Protein AF-A0A0C4E253-F1 (afdb_monomer_lite)

Radius of gyration: 21.88 Å; chains: 1; bounding box: 70×45×50 Å

Organism: Magnaporthiopsis poae (strain ATCC 64411 / 73-15) (NCBI:txid644358)

Structure (mmCIF, N/CA/C/O backbone):
data_AF-A0A0C4E253-F1
#
_entry.id   AF-A0A0C4E253-F1
#
loop_
_atom_site.group_PDB
_atom_site.id
_atom_site.type_symbol
_atom_site.label_atom_id
_atom_site.label_alt_id
_atom_site.label_comp_id
_atom_site.label_asym_id
_atom_site.label_entity_id
_atom_site.label_seq_id
_atom_site.pdbx_PDB_ins_code
_atom_site.Cartn_x
_atom_site.Cartn_y
_atom_site.Cartn_z
_atom_site.occupancy
_atom_site.B_iso_or_equiv
_atom_site.auth_seq_id
_atom_site.auth_comp_id
_atom_site.auth_asym_id
_atom_site.auth_atom_id
_atom_site.pdbx_PDB_model_num
ATOM 1 N N . MET A 1 1 ? 22.786 -18.407 8.469 1.00 58.94 1 MET A N 1
ATOM 2 C CA . MET A 1 1 ? 22.218 -18.190 7.122 1.00 58.94 1 MET A CA 1
ATOM 3 C C . MET A 1 1 ? 20.776 -17.744 7.321 1.00 58.94 1 MET A C 1
ATOM 5 O O . MET A 1 1 ? 20.096 -18.379 8.113 1.00 58.94 1 MET A O 1
ATOM 9 N N . VAL A 1 2 ? 20.357 -16.611 6.749 1.00 79.31 2 VAL A N 1
ATOM 10 C CA . VAL A 1 2 ? 18.996 -16.075 6.953 1.00 79.31 2 VAL A CA 1
ATOM 11 C C . VAL A 1 2 ? 18.029 -16.844 6.058 1.00 79.31 2 VAL A C 1
ATOM 13 O O . VAL A 1 2 ? 18.341 -17.077 4.890 1.00 79.31 2 VAL A O 1
ATOM 16 N N . ASN A 1 3 ? 16.877 -17.236 6.595 1.00 84.88 3 ASN A N 1
ATOM 17 C CA . ASN A 1 3 ? 15.820 -17.888 5.828 1.00 84.88 3 ASN A CA 1
ATOM 18 C C . ASN A 1 3 ? 14.740 -16.880 5.422 1.00 84.88 3 ASN A C 1
ATOM 20 O O . ASN A 1 3 ? 14.580 -15.836 6.052 1.00 84.88 3 ASN A O 1
ATOM 24 N N . LEU A 1 4 ? 13.994 -17.199 4.367 1.00 84.44 4 LEU A N 1
ATOM 25 C CA . LEU A 1 4 ? 12.819 -16.450 3.958 1.00 84.44 4 LEU A CA 1
ATOM 26 C C . LEU A 1 4 ? 11.745 -16.560 5.040 1.00 84.44 4 LEU A C 1
ATOM 28 O O . LEU A 1 4 ? 11.376 -17.655 5.472 1.00 84.44 4 LEU A O 1
ATOM 32 N N . THR A 1 5 ? 11.207 -15.410 5.416 1.00 86.81 5 THR A N 1
ATOM 33 C CA . THR A 1 5 ? 9.998 -15.300 6.225 1.00 86.81 5 THR A CA 1
ATOM 34 C C . THR A 1 5 ? 8.898 -14.770 5.327 1.00 86.81 5 THR A C 1
ATOM 36 O O . THR A 1 5 ? 9.089 -13.762 4.645 1.00 86.81 5 THR A O 1
ATOM 39 N N . ILE A 1 6 ? 7.754 -15.448 5.309 1.00 87.56 6 ILE A N 1
ATOM 40 C CA . ILE A 1 6 ? 6.610 -15.062 4.484 1.00 87.56 6 ILE A CA 1
ATOM 41 C C . ILE A 1 6 ? 5.466 -14.670 5.409 1.00 87.56 6 ILE A C 1
ATOM 43 O O . ILE A 1 6 ? 5.180 -15.367 6.380 1.00 87.56 6 ILE A O 1
ATOM 47 N N . ARG A 1 7 ? 4.819 -13.548 5.103 1.00 90.31 7 ARG A N 1
ATOM 48 C CA . ARG A 1 7 ? 3.655 -13.038 5.827 1.00 90.31 7 ARG A CA 1
ATOM 49 C C . ARG A 1 7 ? 2.432 -13.127 4.925 1.00 90.31 7 ARG A C 1
ATOM 51 O O . ARG A 1 7 ? 2.455 -12.571 3.829 1.00 90.31 7 ARG A O 1
ATOM 58 N N . ASN A 1 8 ? 1.388 -13.820 5.368 1.00 91.38 8 ASN A N 1
ATOM 59 C CA . ASN A 1 8 ? 0.103 -13.831 4.676 1.00 91.38 8 ASN A CA 1
ATOM 60 C C . ASN A 1 8 ? -0.807 -12.761 5.285 1.00 91.38 8 ASN A C 1
ATOM 62 O O . ASN A 1 8 ? -1.269 -12.914 6.408 1.00 91.38 8 ASN A O 1
ATOM 66 N N . LEU A 1 9 ? -1.062 -11.686 4.539 1.00 91.62 9 LEU A N 1
ATOM 67 C CA . LEU A 1 9 ? -1.905 -10.565 4.972 1.00 91.62 9 LEU A CA 1
ATOM 68 C C . LEU A 1 9 ? -3.380 -10.743 4.566 1.00 91.62 9 LEU A C 1
ATOM 70 O O . LEU A 1 9 ? -4.175 -9.819 4.718 1.00 91.62 9 LEU A O 1
ATOM 74 N N . THR A 1 10 ? -3.747 -11.892 4.002 1.00 90.06 10 THR A N 1
ATOM 75 C CA . THR A 1 10 ? -5.060 -12.115 3.386 1.00 90.06 10 THR A CA 1
ATOM 76 C C . THR A 1 10 ? -5.922 -13.055 4.225 1.00 90.06 10 THR A C 1
ATOM 78 O O . THR A 1 10 ? -5.418 -13.780 5.081 1.00 90.06 10 THR A O 1
ATOM 81 N N . THR A 1 11 ? -7.234 -13.050 3.974 1.00 90.50 11 THR A N 1
ATOM 82 C CA . THR A 1 11 ? -8.197 -13.982 4.592 1.00 90.50 11 THR A CA 1
ATOM 83 C C . THR A 1 11 ? -8.147 -15.379 3.983 1.00 90.50 11 THR A C 1
ATOM 85 O O . THR A 1 11 ? -8.752 -16.302 4.528 1.00 90.50 11 THR A O 1
ATOM 88 N N . THR A 1 12 ? -7.454 -15.550 2.857 1.00 90.06 12 THR A N 1
ATOM 89 C CA . THR A 1 12 ? -7.328 -16.832 2.172 1.00 90.06 12 THR A CA 1
ATOM 90 C C . THR A 1 12 ? -5.972 -17.463 2.494 1.00 90.06 12 THR A C 1
ATOM 92 O O . THR A 1 12 ? -4.963 -16.766 2.625 1.00 90.06 12 THR A O 1
ATOM 95 N N . PRO A 1 13 ? -5.899 -18.791 2.675 1.00 90.12 13 PRO A N 1
ATOM 96 C CA . PRO A 1 13 ? -4.612 -19.461 2.766 1.00 90.12 13 PRO A CA 1
ATOM 97 C C . PRO A 1 13 ? -3.808 -19.245 1.480 1.00 90.12 13 PRO A C 1
ATOM 99 O O . PRO A 1 13 ? -4.333 -19.404 0.376 1.00 90.12 13 PRO A O 1
ATOM 102 N N . LEU A 1 14 ? -2.526 -18.922 1.625 1.00 87.88 14 LEU A N 1
ATOM 103 C CA . LEU A 1 14 ? -1.586 -18.883 0.512 1.00 87.88 14 LEU A CA 1
ATOM 104 C C . LEU A 1 14 ? -0.774 -20.172 0.473 1.00 87.88 14 LEU A C 1
ATOM 106 O O . LEU A 1 14 ? -0.501 -20.811 1.489 1.00 87.88 14 LEU A O 1
ATOM 110 N N . GLU A 1 15 ? -0.340 -20.531 -0.725 1.00 86.12 15 GLU A N 1
ATOM 111 C CA . GLU A 1 15 ? 0.487 -21.706 -0.944 1.00 86.12 15 GLU A CA 1
ATOM 112 C C . GLU A 1 15 ? 1.701 -21.293 -1.748 1.00 86.12 15 GLU A C 1
ATOM 114 O O . GLU A 1 15 ? 1.593 -20.969 -2.935 1.00 86.12 15 GLU A O 1
ATOM 119 N N . LEU A 1 16 ? 2.863 -21.312 -1.105 1.00 85.19 16 LEU A N 1
ATOM 120 C CA . LEU A 1 16 ? 4.107 -21.298 -1.852 1.00 85.19 16 LEU A CA 1
ATOM 121 C C . LEU A 1 16 ? 4.222 -22.645 -2.567 1.00 85.19 16 LEU A C 1
ATOM 123 O O . LEU A 1 16 ? 4.109 -23.680 -1.910 1.00 85.19 16 LEU A O 1
ATOM 127 N N . ARG A 1 17 ? 4.409 -22.612 -3.892 1.00 82.69 17 ARG A N 1
ATOM 128 C CA . ARG A 1 17 ? 4.478 -23.804 -4.757 1.00 82.69 17 ARG A CA 1
ATOM 129 C C . ARG A 1 17 ? 5.853 -24.032 -5.374 1.00 82.69 17 ARG A C 1
ATOM 131 O O . ARG A 1 17 ? 6.227 -25.167 -5.670 1.00 82.69 17 ARG A O 1
ATOM 138 N N . ARG A 1 18 ? 6.589 -22.955 -5.641 1.00 80.25 18 ARG A N 1
ATOM 139 C CA . ARG A 1 18 ? 7.842 -23.020 -6.397 1.00 80.25 18 ARG A CA 1
ATOM 140 C C . ARG A 1 18 ? 8.722 -21.826 -6.090 1.00 80.25 18 ARG A C 1
ATOM 142 O O . ARG A 1 18 ? 8.217 -20.713 -5.924 1.00 80.25 18 ARG A O 1
ATOM 149 N N . ILE A 1 19 ? 10.029 -22.058 -6.082 1.00 78.81 19 ILE A N 1
ATOM 150 C CA . ILE A 1 19 ? 11.031 -20.999 -6.091 1.00 78.81 19 ILE A CA 1
ATOM 151 C C . ILE A 1 19 ? 12.013 -21.267 -7.224 1.00 78.81 19 ILE A C 1
ATOM 153 O O . ILE A 1 19 ? 12.536 -22.366 -7.379 1.00 78.81 19 ILE A O 1
ATOM 157 N N . GLU A 1 20 ? 12.249 -20.242 -8.028 1.00 75.25 20 GLU A N 1
ATOM 158 C CA . GLU A 1 20 ? 13.304 -20.236 -9.037 1.00 75.25 20 GLU A CA 1
ATOM 159 C C . GLU A 1 20 ? 14.425 -19.321 -8.555 1.00 75.25 20 GLU A C 1
ATOM 161 O O . GLU A 1 20 ? 14.155 -18.239 -8.025 1.00 75.25 20 GLU A O 1
ATOM 166 N N . ARG A 1 21 ? 15.677 -19.739 -8.739 1.00 74.62 21 ARG A N 1
ATOM 167 C CA . ARG A 1 21 ? 16.850 -18.935 -8.400 1.00 74.62 21 ARG A CA 1
ATOM 168 C C . ARG A 1 21 ? 17.689 -18.689 -9.634 1.00 74.62 21 ARG A C 1
ATOM 170 O O . ARG A 1 21 ? 17.917 -19.577 -10.451 1.00 74.62 21 ARG A O 1
ATOM 177 N N . PHE A 1 22 ? 18.177 -17.465 -9.723 1.00 71.06 22 PHE A N 1
ATOM 178 C CA . PHE A 1 22 ? 18.958 -16.980 -10.842 1.00 71.06 22 PHE A CA 1
ATOM 179 C C . PHE A 1 22 ? 20.238 -16.378 -10.284 1.00 71.06 22 PHE A C 1
ATOM 181 O O . PHE A 1 22 ? 20.180 -15.460 -9.467 1.00 71.06 22 PHE A O 1
ATOM 188 N N . ARG A 1 23 ? 21.391 -16.893 -10.712 1.00 65.81 23 ARG A N 1
ATOM 189 C CA . ARG A 1 23 ? 22.705 -16.337 -10.378 1.00 65.81 23 ARG A CA 1
ATOM 190 C C . ARG A 1 23 ? 23.333 -15.741 -11.633 1.00 65.81 23 ARG A C 1
ATOM 192 O O . ARG A 1 23 ? 23.249 -16.333 -12.707 1.00 65.81 23 ARG A O 1
ATOM 199 N N . GLY A 1 24 ? 23.956 -14.575 -11.491 1.00 54.34 24 GLY A N 1
ATOM 200 C CA . GLY A 1 24 ? 24.800 -14.005 -12.541 1.00 54.34 24 GLY A CA 1
ATOM 201 C C . GLY A 1 24 ? 26.264 -14.377 -12.320 1.00 54.34 24 GLY A C 1
ATOM 202 O O . GLY A 1 24 ? 26.783 -14.152 -11.228 1.00 54.34 24 GLY A O 1
ATOM 203 N N . GLU A 1 25 ? 26.942 -14.910 -13.339 1.00 41.69 25 GLU A N 1
ATOM 204 C CA . GLU A 1 25 ? 28.403 -15.067 -13.318 1.00 41.69 25 GLU A CA 1
ATOM 205 C C . GLU A 1 25 ? 29.107 -13.847 -13.942 1.00 41.69 25 GLU A C 1
ATOM 207 O O . GLU A 1 25 ? 28.671 -13.350 -14.988 1.00 41.69 25 GLU A O 1
ATOM 212 N N . PRO A 1 26 ? 30.201 -13.344 -13.338 1.00 42.34 26 PRO A N 1
ATOM 213 C CA . PRO A 1 26 ? 31.035 -12.325 -13.964 1.00 42.34 26 PRO A CA 1
ATOM 214 C C . PRO A 1 26 ? 31.832 -12.926 -15.135 1.00 42.34 26 PRO A C 1
ATOM 216 O O . PRO A 1 26 ? 32.539 -13.915 -14.968 1.00 42.34 26 PRO A O 1
ATOM 219 N N . VAL A 1 27 ? 31.756 -12.312 -16.320 1.00 38.56 27 VAL A N 1
ATOM 220 C CA . VAL A 1 27 ? 32.541 -12.736 -17.496 1.00 38.56 27 VAL A CA 1
ATOM 221 C C . VAL A 1 27 ? 33.984 -12.213 -17.373 1.00 38.56 27 VAL A C 1
ATOM 223 O O . VAL A 1 27 ? 34.159 -11.010 -17.155 1.00 38.56 27 VAL A O 1
ATOM 226 N N . PRO A 1 28 ? 35.028 -13.051 -17.525 1.00 33.16 28 PRO A N 1
ATOM 227 C CA . PRO A 1 28 ? 36.415 -12.589 -17.551 1.00 33.16 28 PRO A CA 1
ATOM 228 C C . PRO A 1 28 ? 36.717 -11.834 -18.856 1.00 33.16 28 PRO A C 1
ATOM 230 O O . PRO A 1 28 ? 36.614 -12.408 -19.937 1.00 33.16 28 PRO A O 1
ATOM 233 N N . GLY A 1 29 ? 37.106 -10.558 -18.768 1.00 34.62 29 GLY A N 1
ATOM 234 C CA . GLY A 1 29 ? 37.522 -9.768 -19.934 1.00 34.62 29 GLY A CA 1
ATOM 235 C C . GLY A 1 29 ? 37.616 -8.265 -19.659 1.00 34.62 29 GLY A C 1
ATOM 236 O O . GLY A 1 29 ? 36.599 -7.605 -19.488 1.00 34.62 29 GLY A O 1
ATOM 237 N N . GLU A 1 30 ? 38.857 -7.773 -19.628 1.00 29.80 30 GLU A N 1
ATOM 238 C CA . GLU A 1 30 ? 39.343 -6.383 -19.541 1.00 29.80 30 GLU A CA 1
ATOM 239 C C . GLU A 1 30 ? 38.898 -5.487 -18.366 1.00 29.80 30 GLU A C 1
ATOM 241 O O . GLU A 1 30 ? 37.814 -4.909 -18.322 1.00 29.80 30 GLU A O 1
ATOM 246 N N . GLY A 1 31 ? 39.859 -5.250 -17.461 1.00 33.06 31 GLY A N 1
ATOM 247 C CA . GLY A 1 31 ? 39.897 -4.057 -16.611 1.00 33.06 31 GLY A CA 1
ATOM 248 C C . GLY A 1 31 ? 39.042 -4.119 -15.350 1.00 33.06 31 GLY A C 1
ATOM 249 O O . GLY A 1 31 ? 38.235 -3.228 -15.095 1.00 33.06 31 GLY A O 1
ATOM 250 N N . ILE A 1 32 ? 39.238 -5.148 -14.524 1.00 33.16 32 ILE A N 1
ATOM 251 C CA . ILE A 1 32 ? 38.567 -5.281 -13.227 1.00 33.16 32 ILE A CA 1
ATOM 252 C C . ILE A 1 32 ? 39.087 -4.198 -12.265 1.00 33.16 32 ILE A C 1
ATOM 254 O O . ILE A 1 32 ? 40.146 -4.342 -11.655 1.00 33.16 32 ILE A O 1
ATOM 258 N N . LYS A 1 33 ? 38.312 -3.129 -12.061 1.00 28.31 33 LYS A N 1
ATOM 259 C CA . LYS A 1 33 ? 38.317 -2.390 -10.790 1.00 28.31 33 LYS A CA 1
ATOM 260 C C . LYS A 1 33 ? 36.999 -2.685 -10.074 1.00 28.31 33 LYS A C 1
ATOM 262 O O . LYS A 1 33 ? 35.930 -2.487 -10.639 1.00 28.31 33 LYS A O 1
ATOM 267 N N . LYS A 1 34 ? 37.132 -3.239 -8.861 1.00 28.50 34 LYS A N 1
ATOM 268 C CA . LYS A 1 34 ? 36.092 -3.743 -7.943 1.00 28.50 34 LYS A CA 1
ATOM 269 C C . LYS A 1 34 ? 34.723 -3.065 -8.116 1.00 28.50 34 LYS A C 1
ATOM 271 O O . LYS A 1 34 ? 34.590 -1.869 -7.877 1.00 28.50 34 LYS A O 1
ATOM 276 N N . VAL A 1 35 ? 33.709 -3.858 -8.466 1.00 31.55 35 VAL A N 1
ATOM 277 C CA . VAL A 1 35 ? 32.299 -3.448 -8.537 1.00 31.55 35 VAL A CA 1
ATOM 278 C C . VAL A 1 35 ? 31.597 -3.919 -7.260 1.00 31.55 35 VAL A C 1
ATOM 280 O O . VAL A 1 35 ? 31.565 -5.113 -6.984 1.00 31.55 35 VAL A O 1
ATOM 283 N N . ILE A 1 36 ? 31.068 -2.973 -6.479 1.00 29.70 36 ILE A N 1
ATOM 284 C CA . ILE A 1 36 ? 30.202 -3.203 -5.313 1.00 29.70 36 ILE A CA 1
ATOM 285 C C . ILE A 1 36 ? 28.763 -2.974 -5.790 1.00 29.70 36 ILE A C 1
ATOM 287 O O . ILE A 1 36 ? 28.427 -1.866 -6.202 1.00 29.70 36 ILE A O 1
ATOM 291 N N . THR A 1 37 ? 27.947 -4.026 -5.788 1.00 32.78 37 THR A N 1
ATOM 292 C CA . THR A 1 37 ? 26.555 -4.052 -6.262 1.00 32.78 37 THR A CA 1
ATOM 293 C C . THR A 1 37 ? 25.574 -3.628 -5.163 1.00 32.78 37 THR A C 1
ATOM 295 O O . THR A 1 37 ? 25.598 -4.151 -4.051 1.00 32.78 37 THR A O 1
ATOM 298 N N . SER A 1 38 ? 24.704 -2.661 -5.472 1.00 31.20 38 SER A N 1
ATOM 299 C CA . SER A 1 38 ? 23.611 -2.185 -4.608 1.00 31.20 38 SER A CA 1
ATOM 300 C C . SER A 1 38 ? 22.514 -3.233 -4.433 1.00 31.20 38 SER A C 1
ATOM 302 O O . SER A 1 38 ? 22.173 -3.967 -5.352 1.00 31.20 38 SER A O 1
ATOM 304 N N . ARG A 1 39 ? 21.955 -3.283 -3.225 1.00 29.92 39 ARG A N 1
ATOM 305 C CA . ARG A 1 39 ? 20.964 -4.256 -2.760 1.00 29.92 39 ARG A CA 1
ATOM 306 C C . ARG A 1 39 ? 19.602 -4.050 -3.434 1.00 29.92 39 ARG A C 1
ATOM 308 O O . ARG A 1 39 ? 19.016 -2.981 -3.301 1.00 29.92 39 ARG A O 1
ATOM 315 N N . ILE A 1 40 ? 19.060 -5.098 -4.054 1.00 31.70 40 ILE A N 1
ATOM 316 C CA . ILE A 1 40 ? 17.612 -5.276 -4.235 1.00 31.70 40 ILE A CA 1
ATOM 317 C C . ILE A 1 40 ? 17.254 -6.599 -3.556 1.00 31.70 40 ILE A C 1
ATOM 319 O O . ILE A 1 40 ? 17.459 -7.669 -4.120 1.00 31.70 40 ILE A O 1
ATOM 323 N N . THR A 1 41 ? 16.737 -6.524 -2.332 1.00 24.75 41 THR A N 1
ATOM 324 C CA . THR A 1 41 ? 16.109 -7.648 -1.625 1.00 24.75 41 THR A CA 1
ATOM 325 C C . THR A 1 41 ? 14.866 -7.135 -0.897 1.00 24.75 41 THR A C 1
ATOM 327 O O . THR A 1 41 ? 14.985 -6.303 -0.008 1.00 24.75 41 THR A O 1
ATOM 330 N N . SER A 1 42 ? 13.700 -7.607 -1.346 1.00 23.98 42 SER A N 1
ATOM 331 C CA . SER A 1 42 ? 12.383 -7.725 -0.685 1.00 23.98 42 SER A CA 1
ATOM 332 C C . SER A 1 42 ? 12.092 -7.006 0.659 1.00 23.98 42 SER A C 1
ATOM 334 O O . SER A 1 42 ? 12.716 -7.321 1.666 1.00 23.98 42 SER A O 1
ATOM 336 N N . ILE A 1 43 ? 10.973 -6.252 0.655 1.00 28.03 43 ILE A N 1
ATOM 337 C CA . ILE A 1 43 ? 10.090 -5.778 1.757 1.00 28.03 43 ILE A CA 1
ATOM 338 C C . ILE A 1 43 ? 10.641 -4.647 2.664 1.00 28.03 43 ILE A C 1
ATOM 340 O O . ILE A 1 43 ? 11.731 -4.723 3.214 1.00 28.03 43 ILE A O 1
ATOM 344 N N . PHE A 1 44 ? 9.833 -3.583 2.783 1.00 28.11 44 PHE A N 1
ATOM 345 C CA . PHE A 1 44 ? 10.093 -2.263 3.373 1.00 28.11 44 PHE A CA 1
ATOM 346 C C . PHE A 1 44 ? 10.398 -2.255 4.887 1.00 28.11 44 PHE A C 1
ATOM 348 O O . PHE A 1 44 ? 9.641 -2.812 5.676 1.00 28.11 44 PHE A O 1
ATOM 355 N N . ASN A 1 45 ? 11.455 -1.531 5.275 1.00 23.69 45 ASN A N 1
ATOM 356 C CA . ASN A 1 45 ? 11.529 -0.677 6.470 1.00 23.69 45 ASN A CA 1
ATOM 357 C C . ASN A 1 45 ? 12.610 0.389 6.192 1.00 23.69 45 ASN A C 1
ATOM 359 O O . ASN A 1 45 ? 13.746 0.039 5.857 1.00 23.69 45 ASN A O 1
ATOM 363 N N . SER A 1 46 ? 12.261 1.676 6.224 1.00 24.59 46 SER A N 1
ATOM 364 C CA . SER A 1 46 ? 13.214 2.771 6.016 1.00 24.59 46 SER A CA 1
ATOM 365 C C . SER A 1 46 ? 14.103 2.924 7.248 1.00 24.59 46 SER A C 1
ATOM 367 O O . SER A 1 46 ? 13.579 2.963 8.355 1.00 24.59 46 SER A O 1
ATOM 369 N N . ASN A 1 47 ? 15.428 2.991 7.052 1.00 24.11 47 ASN A N 1
ATOM 370 C CA . ASN A 1 47 ? 16.360 3.941 7.681 1.00 24.11 47 ASN A CA 1
ATOM 371 C C . ASN A 1 47 ? 17.809 3.675 7.203 1.00 24.11 47 ASN A C 1
ATOM 373 O O . ASN A 1 47 ? 18.295 2.548 7.243 1.00 24.11 47 ASN A O 1
ATOM 377 N N . ASN A 1 48 ? 18.488 4.759 6.806 1.00 26.50 48 ASN A N 1
ATOM 378 C CA . ASN A 1 48 ? 19.909 4.922 6.443 1.00 26.50 48 ASN A CA 1
ATOM 379 C C . ASN A 1 48 ? 20.425 4.469 5.055 1.00 26.50 48 ASN A C 1
ATOM 381 O O . ASN A 1 48 ? 20.817 3.332 4.823 1.00 26.50 48 ASN A O 1
ATOM 385 N N . ALA A 1 49 ? 20.498 5.480 4.177 1.00 27.72 49 ALA A N 1
ATOM 386 C CA . ALA A 1 49 ? 21.681 6.043 3.505 1.00 27.72 49 ALA A CA 1
ATOM 387 C C . ALA A 1 49 ? 22.720 5.145 2.788 1.00 27.72 49 ALA A C 1
ATOM 389 O O . ALA A 1 49 ? 23.323 4.233 3.345 1.00 27.72 49 ALA A O 1
ATOM 390 N N . SER A 1 50 ? 23.060 5.629 1.582 1.00 27.25 50 SER A N 1
ATOM 391 C CA . SER A 1 50 ? 24.136 5.269 0.638 1.00 27.25 50 SER A CA 1
ATOM 392 C C . SER A 1 50 ? 23.876 4.087 -0.317 1.00 27.25 50 SER A C 1
ATOM 394 O O . SER A 1 50 ? 23.944 2.913 0.036 1.00 27.25 50 SER A O 1
ATOM 396 N N . SER A 1 51 ? 23.626 4.418 -1.591 1.00 31.11 51 SER A N 1
ATOM 397 C CA . SER A 1 51 ? 23.566 3.466 -2.715 1.00 31.11 51 SER A CA 1
ATOM 398 C C . SER A 1 51 ? 24.805 3.604 -3.599 1.00 31.11 51 SER A C 1
ATOM 400 O O . SER A 1 51 ? 25.274 4.726 -3.809 1.00 31.11 51 SER A O 1
ATOM 402 N N . PRO A 1 52 ? 25.260 2.513 -4.245 1.00 26.95 52 PRO A N 1
ATOM 403 C CA . PRO A 1 52 ? 25.515 2.650 -5.682 1.00 26.95 52 PRO A CA 1
ATOM 404 C C . PRO A 1 52 ? 25.174 1.426 -6.558 1.00 26.95 52 PRO A C 1
ATOM 406 O O . PRO A 1 52 ? 25.515 0.287 -6.268 1.00 26.95 52 PRO A O 1
ATOM 409 N N . ALA A 1 53 ? 24.494 1.738 -7.666 1.00 25.06 53 ALA A N 1
ATOM 410 C CA . ALA A 1 53 ? 24.438 1.146 -9.012 1.00 25.06 53 ALA A CA 1
ATOM 411 C C . ALA A 1 53 ? 24.694 -0.367 -9.268 1.00 25.06 53 ALA A C 1
ATOM 413 O O . ALA A 1 53 ? 25.784 -0.883 -9.042 1.00 25.06 53 ALA A O 1
ATOM 414 N N . ASN A 1 54 ? 23.725 -0.969 -9.980 1.00 26.09 54 ASN A N 1
ATOM 415 C CA . ASN A 1 54 ? 23.850 -2.064 -10.960 1.00 26.09 54 ASN A CA 1
ATOM 416 C C . ASN A 1 54 ? 23.735 -3.530 -10.482 1.00 26.09 54 ASN A C 1
ATOM 418 O O . ASN A 1 54 ? 24.606 -4.345 -10.786 1.00 26.09 54 ASN A O 1
ATOM 422 N N . VAL A 1 55 ? 22.585 -3.907 -9.899 1.00 28.73 55 VAL A N 1
ATOM 423 C CA . VAL A 1 55 ? 21.978 -5.231 -10.175 1.00 28.73 55 VAL A CA 1
ATOM 424 C C . VAL A 1 55 ? 21.579 -5.228 -11.638 1.00 28.73 55 VAL A C 1
ATOM 426 O O . VAL A 1 55 ? 20.922 -4.311 -12.127 1.00 28.73 55 VAL A O 1
ATOM 429 N N . ARG A 1 56 ? 22.058 -6.207 -12.375 1.00 33.25 56 ARG A N 1
ATOM 430 C CA . ARG A 1 56 ? 22.182 -6.090 -13.811 1.00 33.25 56 ARG A CA 1
ATOM 431 C C . ARG A 1 56 ? 21.364 -7.230 -14.433 1.00 33.25 56 ARG A C 1
ATOM 433 O O . ARG A 1 56 ? 21.683 -8.395 -14.238 1.00 33.25 56 ARG A O 1
ATOM 440 N N . GLY A 1 57 ? 20.450 -6.900 -15.346 1.00 32.38 57 GLY A N 1
ATOM 441 C CA . GLY A 1 57 ? 20.726 -7.419 -16.683 1.00 32.38 57 GLY A CA 1
ATOM 442 C C . GLY A 1 57 ? 22.111 -6.877 -17.032 1.00 32.38 57 GLY A C 1
ATOM 443 O O . GLY A 1 57 ? 22.274 -5.660 -17.111 1.00 32.38 57 GLY A O 1
ATOM 444 N N . VAL A 1 58 ? 23.134 -7.734 -17.050 1.00 32.97 58 VAL A N 1
ATOM 445 C CA . VAL A 1 58 ? 24.541 -7.302 -17.084 1.00 32.97 58 VAL A CA 1
ATOM 446 C C . VAL A 1 58 ? 24.885 -6.717 -18.439 1.00 32.97 58 VAL A C 1
ATOM 448 O O . VAL A 1 58 ? 25.356 -7.435 -19.302 1.00 32.97 58 VAL A O 1
ATOM 451 N N . ASN A 1 59 ? 24.682 -5.406 -18.622 1.00 31.16 59 ASN A N 1
ATOM 452 C CA . ASN A 1 59 ? 25.143 -4.703 -19.817 1.00 31.16 59 ASN A CA 1
ATOM 453 C C . ASN A 1 59 ? 26.501 -4.038 -19.594 1.00 31.16 59 ASN A C 1
ATOM 455 O O . ASN A 1 59 ? 26.662 -3.132 -18.774 1.00 31.16 59 ASN A O 1
ATOM 459 N N . LEU A 1 60 ? 27.469 -4.546 -20.353 1.00 33.66 60 LEU A N 1
ATOM 460 C CA . LEU A 1 60 ? 28.782 -3.980 -20.647 1.00 33.66 60 LEU A CA 1
ATOM 461 C C . LEU A 1 60 ? 28.651 -2.613 -21.365 1.00 33.66 60 LEU A C 1
ATOM 463 O O . LEU A 1 60 ? 27.544 -2.148 -21.631 1.00 33.66 60 LEU A O 1
ATOM 467 N N . LYS A 1 61 ? 29.785 -1.950 -21.639 1.00 29.58 61 LYS A N 1
ATOM 468 C CA . LYS A 1 61 ? 29.865 -0.633 -22.308 1.00 29.58 61 LYS A CA 1
ATOM 469 C C . LYS A 1 61 ? 28.987 -0.554 -23.578 1.00 29.58 61 LYS A C 1
ATOM 471 O O . LYS A 1 61 ? 28.787 -1.584 -24.234 1.00 29.58 61 LYS A O 1
ATOM 476 N N . PRO A 1 62 ? 28.553 0.656 -23.992 1.00 32.47 62 PRO A N 1
ATOM 477 C CA . PRO A 1 62 ? 28.013 0.873 -25.335 1.00 32.47 62 PRO A CA 1
ATOM 478 C C . PRO A 1 62 ? 28.999 0.311 -26.372 1.00 32.47 62 PRO A C 1
ATOM 480 O O . PRO A 1 62 ? 30.155 0.727 -26.397 1.00 32.47 62 PRO A O 1
ATOM 483 N N . GLY A 1 63 ? 28.570 -0.686 -27.154 1.00 34.06 63 GLY A N 1
ATOM 484 C CA . GLY A 1 63 ? 29.408 -1.377 -28.147 1.00 34.06 63 GLY A CA 1
ATOM 485 C C . GLY A 1 63 ? 29.925 -2.773 -27.764 1.00 34.06 63 GLY A C 1
ATOM 486 O O . GLY A 1 63 ? 30.584 -3.401 -28.584 1.00 34.06 63 GLY A O 1
ATOM 487 N N . THR A 1 64 ? 29.621 -3.300 -26.572 1.00 33.75 64 THR A N 1
ATOM 488 C CA . THR A 1 64 ? 30.034 -4.666 -26.175 1.00 33.75 64 THR A CA 1
ATOM 489 C C . THR A 1 64 ? 28.864 -5.652 -26.236 1.00 33.75 64 THR A C 1
ATOM 491 O O . THR A 1 64 ? 27.956 -5.600 -25.408 1.00 33.75 64 THR A O 1
ATOM 494 N N . THR A 1 65 ? 28.898 -6.582 -27.191 1.00 32.47 65 THR A N 1
ATOM 495 C CA . THR A 1 65 ? 28.008 -7.753 -27.269 1.00 32.47 65 THR A CA 1
ATOM 496 C C . THR A 1 65 ? 28.605 -8.912 -26.467 1.00 32.47 65 THR A C 1
ATOM 498 O O . THR A 1 65 ? 29.537 -9.565 -26.930 1.00 32.47 65 THR A O 1
ATOM 501 N N . GLY A 1 66 ? 28.091 -9.180 -25.265 1.00 30.69 66 GLY A N 1
ATOM 502 C CA . GLY A 1 66 ? 28.517 -10.318 -24.442 1.00 30.69 66 GLY A CA 1
ATOM 503 C C . GLY A 1 66 ? 27.463 -10.694 -23.401 1.00 30.69 66 GLY A C 1
ATOM 504 O O . GLY A 1 66 ? 26.910 -9.820 -22.739 1.00 30.69 66 GLY A O 1
ATOM 505 N N . TRP A 1 67 ? 27.159 -11.990 -23.290 1.00 32.66 67 TRP A N 1
ATOM 506 C CA . TRP A 1 67 ? 26.051 -12.542 -22.501 1.00 32.66 67 TRP A CA 1
ATOM 507 C C . TRP A 1 67 ? 26.491 -12.988 -21.101 1.00 32.66 67 TRP A C 1
ATOM 509 O O . TRP A 1 67 ? 27.585 -13.520 -20.935 1.00 32.66 67 TRP A O 1
ATOM 519 N N . VAL A 1 68 ? 25.597 -12.876 -20.113 1.00 38.00 68 VAL A N 1
ATOM 520 C CA . VAL A 1 68 ? 25.678 -13.651 -18.864 1.00 38.00 68 VAL A CA 1
ATOM 521 C C . VAL A 1 68 ? 24.854 -14.914 -19.048 1.00 38.00 68 VAL A C 1
ATOM 523 O O . VAL A 1 68 ? 23.663 -14.831 -19.351 1.00 38.00 68 VAL A O 1
ATOM 526 N N . ARG A 1 69 ? 25.467 -16.086 -18.856 1.00 35.59 69 ARG A N 1
ATOM 527 C CA . ARG A 1 69 ? 24.704 -17.324 -18.669 1.00 35.59 69 ARG A CA 1
ATOM 528 C C . ARG A 1 69 ? 23.976 -17.213 -17.334 1.00 35.59 69 ARG A C 1
ATOM 530 O O . ARG A 1 69 ? 24.602 -17.302 -16.285 1.00 35.59 69 ARG A O 1
ATOM 537 N N . ALA A 1 70 ? 22.660 -17.027 -17.373 1.00 43.28 70 ALA A N 1
ATOM 538 C CA . ALA A 1 70 ? 21.824 -17.449 -16.264 1.00 43.28 70 ALA A CA 1
ATOM 539 C C . ALA A 1 70 ? 21.916 -18.979 -16.226 1.00 43.28 70 ALA A C 1
ATOM 541 O O . ALA A 1 70 ? 21.380 -19.654 -17.102 1.00 43.28 70 ALA A O 1
ATOM 542 N N . GLN A 1 71 ? 22.666 -19.537 -15.279 1.00 42.25 71 GLN A N 1
ATOM 543 C CA . GLN A 1 71 ? 22.495 -20.948 -14.958 1.00 42.25 71 GLN A CA 1
ATOM 544 C C . GLN A 1 71 ? 21.177 -21.036 -14.189 1.00 42.25 71 GLN A C 1
ATOM 546 O O . GLN A 1 71 ? 21.081 -20.567 -13.055 1.00 42.25 71 GLN A O 1
ATOM 551 N N . GLU A 1 72 ? 20.134 -21.535 -14.851 1.00 48.88 72 GLU A N 1
ATOM 552 C CA . GLU A 1 72 ? 18.856 -21.825 -14.208 1.00 48.88 72 GLU A CA 1
ATOM 553 C C . GLU A 1 72 ? 19.103 -22.870 -13.119 1.00 48.88 72 GLU A C 1
ATOM 555 O O . GLU A 1 72 ? 19.448 -24.016 -13.408 1.00 48.88 72 GLU A O 1
ATOM 560 N N . PHE A 1 73 ? 18.970 -22.470 -11.856 1.00 47.78 73 PHE A N 1
ATOM 561 C CA . PHE A 1 73 ? 18.996 -23.403 -10.741 1.00 47.78 73 PHE A CA 1
ATOM 562 C C . PHE A 1 73 ? 17.582 -23.500 -10.177 1.00 47.78 73 PHE A C 1
ATOM 564 O O . PHE A 1 73 ? 17.058 -22.574 -9.551 1.00 47.78 73 PHE A O 1
ATOM 571 N N . TYR A 1 74 ? 16.939 -24.627 -10.456 1.00 52.75 74 TYR A N 1
ATOM 572 C CA . TYR A 1 74 ? 15.610 -24.940 -9.961 1.00 52.75 74 TYR A CA 1
ATOM 573 C C . TYR A 1 74 ? 15.714 -25.540 -8.559 1.00 52.75 74 TYR A C 1
ATOM 575 O O . TYR A 1 74 ? 16.215 -26.650 -8.394 1.00 52.75 74 TYR A O 1
ATOM 583 N N . GLU A 1 75 ? 15.212 -24.836 -7.546 1.00 58.75 75 GLU A N 1
ATOM 584 C CA . GLU A 1 75 ? 15.080 -25.387 -6.195 1.00 58.75 75 GLU A CA 1
ATOM 585 C C . GLU A 1 75 ? 13.647 -25.896 -5.989 1.00 58.75 75 GLU A C 1
ATOM 587 O O . GLU A 1 75 ? 12.880 -25.322 -5.228 1.00 58.75 75 GLU A O 1
ATOM 592 N N . GLY A 1 76 ? 13.295 -26.972 -6.703 1.00 55.91 76 GLY A N 1
ATOM 593 C CA . GLY A 1 76 ? 12.173 -27.861 -6.382 1.00 55.91 76 GLY A CA 1
ATOM 594 C C . GLY A 1 76 ? 10.755 -27.267 -6.367 1.00 55.91 76 GLY A C 1
ATOM 595 O O . GLY A 1 76 ? 10.507 -26.061 -6.338 1.00 55.91 76 GLY A O 1
ATOM 596 N N . ALA A 1 77 ? 9.767 -28.160 -6.370 1.00 57.66 77 ALA A N 1
ATOM 597 C CA . ALA A 1 77 ? 8.432 -27.809 -5.913 1.00 57.66 77 ALA A CA 1
ATOM 598 C C . ALA A 1 77 ? 8.487 -27.771 -4.385 1.00 57.66 77 ALA A C 1
ATOM 600 O O . ALA A 1 77 ? 8.857 -28.753 -3.744 1.00 57.66 77 ALA A O 1
ATOM 601 N N . ILE A 1 78 ? 8.148 -26.627 -3.810 1.00 69.88 78 ILE A N 1
ATOM 602 C CA . ILE A 1 78 ? 8.101 -26.436 -2.364 1.00 69.88 78 ILE A CA 1
ATOM 603 C C . ILE A 1 78 ? 6.630 -26.314 -2.021 1.00 69.88 78 ILE A C 1
ATOM 605 O O . ILE A 1 78 ? 5.944 -25.520 -2.647 1.00 69.88 78 ILE A O 1
ATOM 609 N N . TYR A 1 79 ? 6.143 -27.089 -1.056 1.00 80.06 79 TYR A N 1
ATOM 610 C CA . TYR A 1 79 ? 4.805 -26.900 -0.509 1.00 80.06 79 TYR A CA 1
ATOM 611 C C . TYR A 1 79 ? 4.932 -26.314 0.892 1.00 80.06 79 TYR A C 1
ATOM 613 O O . TYR A 1 79 ? 5.269 -27.023 1.840 1.00 80.06 79 TYR A O 1
ATOM 621 N N . VAL A 1 80 ? 4.687 -25.009 1.012 1.00 84.62 80 VAL A N 1
ATOM 622 C CA . VAL A 1 80 ? 4.600 -24.335 2.313 1.00 84.62 80 VAL A CA 1
ATOM 623 C C . VAL A 1 80 ? 3.221 -23.686 2.414 1.00 84.62 80 VAL A C 1
ATOM 625 O O . VAL A 1 80 ? 2.984 -22.670 1.750 1.00 84.62 80 VAL A O 1
ATOM 628 N N . PRO A 1 81 ? 2.302 -24.268 3.207 1.00 88.62 81 PRO A N 1
ATOM 629 C CA . PRO A 1 81 ? 1.013 -23.657 3.472 1.00 88.62 81 PRO A CA 1
ATOM 630 C C . PRO A 1 81 ? 1.182 -22.458 4.409 1.00 88.62 81 PRO A C 1
ATOM 632 O O . PRO A 1 81 ? 1.908 -22.503 5.411 1.00 88.62 81 PRO A O 1
ATOM 635 N N . LEU A 1 82 ? 0.485 -21.379 4.077 1.00 89.44 82 LEU A N 1
ATOM 636 C CA . LEU A 1 82 ? 0.493 -20.120 4.807 1.00 89.44 82 LEU A CA 1
ATOM 637 C C . LEU A 1 82 ? -0.949 -19.778 5.188 1.00 89.44 82 LEU A C 1
ATOM 639 O O . LEU A 1 82 ? -1.682 -19.220 4.367 1.00 89.44 82 LEU A O 1
ATOM 643 N N . PRO A 1 83 ? -1.379 -20.130 6.407 1.00 92.62 83 PRO A N 1
ATOM 644 C CA . PRO A 1 83 ? -2.678 -19.735 6.929 1.00 92.62 83 PRO A CA 1
ATOM 645 C C . PRO A 1 83 ? -2.921 -18.217 6.850 1.00 92.62 83 PRO A C 1
ATOM 647 O O . PRO A 1 83 ? -1.963 -17.444 6.754 1.00 92.62 83 PRO A O 1
ATOM 650 N N . PRO A 1 84 ? -4.194 -17.783 6.852 1.00 94.38 84 PRO A N 1
ATOM 651 C CA . PRO A 1 84 ? -4.559 -16.371 6.910 1.00 94.38 84 PRO A CA 1
ATOM 652 C C . PRO A 1 84 ? -3.928 -15.661 8.107 1.00 94.38 84 PRO A C 1
ATOM 654 O O . PRO A 1 84 ? -3.946 -16.203 9.212 1.00 94.38 84 PRO A O 1
ATOM 657 N N . PHE A 1 85 ? -3.443 -14.435 7.900 1.00 94.69 85 PHE A N 1
ATOM 658 C CA . PHE A 1 85 ? -2.888 -13.584 8.962 1.00 94.69 85 PHE A CA 1
ATOM 659 C C . PHE A 1 85 ? -1.806 -14.292 9.787 1.00 94.69 85 PHE A C 1
ATOM 661 O O . PHE A 1 85 ? -1.913 -14.415 11.005 1.00 94.69 85 PHE A O 1
ATOM 668 N N . GLU A 1 86 ? -0.775 -14.803 9.112 1.00 93.25 86 GLU A N 1
ATOM 669 C CA . GLU A 1 86 ? 0.322 -15.517 9.765 1.00 93.25 86 GLU A CA 1
ATOM 670 C C . GLU A 1 86 ? 1.693 -15.106 9.217 1.00 93.25 86 GLU A C 1
ATOM 672 O O . GLU A 1 86 ? 1.881 -14.899 8.014 1.00 93.25 86 GLU A O 1
ATOM 677 N N . THR A 1 87 ? 2.675 -15.043 10.122 1.00 91.56 87 THR A N 1
ATOM 678 C CA . THR A 1 87 ? 4.100 -14.968 9.795 1.00 91.56 87 THR A CA 1
ATOM 679 C C . THR A 1 87 ? 4.680 -16.375 9.859 1.00 91.56 87 THR A C 1
ATOM 681 O O . THR A 1 87 ? 4.812 -16.951 10.937 1.00 91.56 87 THR A O 1
ATOM 684 N N . ARG A 1 88 ? 5.079 -16.926 8.713 1.00 87.69 88 ARG A N 1
ATOM 685 C CA . ARG A 1 88 ? 5.738 -18.231 8.626 1.00 87.69 88 ARG A CA 1
ATOM 686 C C . ARG A 1 88 ? 7.229 -18.039 8.383 1.00 87.69 88 ARG A C 1
ATOM 688 O O . ARG A 1 88 ? 7.648 -17.621 7.301 1.00 87.69 88 ARG A O 1
ATOM 695 N N . ALA A 1 89 ? 8.034 -18.407 9.374 1.00 87.81 89 ALA A N 1
ATOM 696 C CA . ALA A 1 89 ? 9.445 -18.685 9.147 1.00 87.81 89 ALA A CA 1
ATOM 697 C C . ALA A 1 89 ? 9.569 -19.969 8.314 1.00 87.81 89 ALA A C 1
ATOM 699 O O . ALA A 1 89 ? 8.919 -20.973 8.614 1.00 87.81 89 ALA A O 1
ATOM 700 N N . THR A 1 90 ? 10.381 -19.937 7.260 1.00 84.94 90 THR A N 1
ATOM 701 C CA . THR A 1 90 ? 10.632 -21.112 6.416 1.00 84.94 90 THR A CA 1
ATOM 702 C C . THR A 1 90 ? 12.044 -21.652 6.649 1.00 84.94 90 THR A C 1
ATOM 704 O O . THR A 1 90 ? 12.893 -20.998 7.256 1.00 84.94 90 THR A O 1
ATOM 707 N N . ASN A 1 91 ? 12.318 -22.853 6.149 1.00 84.38 91 ASN A N 1
ATOM 708 C CA . ASN A 1 91 ? 13.674 -23.393 6.014 1.00 84.38 91 ASN A CA 1
ATOM 709 C C . ASN A 1 91 ? 14.324 -23.013 4.670 1.00 84.38 91 ASN A C 1
ATOM 711 O O . ASN A 1 91 ? 15.395 -23.513 4.335 1.00 84.38 91 ASN A O 1
ATOM 715 N N . ILE A 1 92 ? 13.676 -22.147 3.889 1.00 82.06 92 ILE A N 1
ATOM 716 C CA . ILE A 1 92 ? 14.141 -21.741 2.570 1.00 82.06 92 ILE A CA 1
ATOM 717 C C . ILE A 1 92 ? 15.146 -20.621 2.752 1.00 82.06 92 ILE A C 1
ATOM 719 O O . ILE A 1 92 ? 14.838 -19.593 3.348 1.00 82.06 92 ILE A O 1
ATOM 723 N N . ARG A 1 93 ? 16.338 -20.776 2.191 1.00 83.62 93 ARG A N 1
ATOM 724 C CA . ARG A 1 93 ? 17.391 -19.767 2.286 1.00 83.62 93 ARG A CA 1
ATOM 725 C C . ARG A 1 93 ? 16.961 -18.437 1.648 1.00 83.62 93 ARG A C 1
ATOM 727 O O . ARG A 1 93 ? 16.493 -18.414 0.510 1.00 83.62 93 ARG A O 1
ATOM 734 N N . ALA A 1 94 ? 17.180 -17.312 2.318 1.00 79.62 94 ALA A N 1
ATOM 735 C CA . ALA A 1 94 ? 17.052 -16.004 1.680 1.00 79.62 94 ALA A CA 1
ATOM 736 C C . ALA A 1 94 ? 18.137 -15.808 0.605 1.00 79.62 94 ALA A C 1
ATOM 738 O O . ALA A 1 94 ? 19.219 -16.395 0.673 1.00 79.62 94 ALA A O 1
ATOM 739 N N . VAL A 1 95 ? 17.855 -14.996 -0.414 1.00 74.25 95 VAL A N 1
ATOM 740 C CA . VAL A 1 95 ? 18.876 -14.625 -1.410 1.00 74.25 95 VAL A CA 1
ATOM 741 C C . VAL A 1 95 ? 20.086 -13.979 -0.736 1.00 74.25 95 VAL A C 1
ATOM 743 O O . VAL A 1 95 ? 19.953 -13.327 0.301 1.00 74.25 95 VAL A O 1
ATOM 746 N N . ASP A 1 96 ? 21.269 -14.202 -1.308 1.00 70.25 96 ASP A N 1
ATOM 747 C CA . ASP A 1 96 ? 22.512 -13.643 -0.776 1.00 70.25 96 ASP A CA 1
ATOM 748 C C . ASP A 1 96 ? 22.447 -12.099 -0.737 1.00 70.25 96 ASP A C 1
ATOM 750 O O . ASP A 1 96 ? 22.214 -11.475 -1.780 1.00 70.25 96 ASP A O 1
ATOM 754 N N . PRO A 1 97 ? 22.696 -11.460 0.425 1.00 63.69 97 PRO A N 1
ATOM 755 C CA . PRO A 1 97 ? 22.775 -10.005 0.537 1.00 63.69 97 PRO A CA 1
ATOM 756 C C . PRO A 1 97 ? 23.788 -9.342 -0.408 1.00 63.69 97 PRO A C 1
ATOM 758 O O . PRO A 1 97 ? 23.680 -8.139 -0.653 1.00 63.69 97 PRO A O 1
ATOM 761 N N . ALA A 1 98 ? 24.767 -10.088 -0.934 1.00 63.19 98 ALA A N 1
ATOM 762 C CA . ALA A 1 98 ? 25.728 -9.586 -1.916 1.00 63.19 98 ALA A CA 1
ATOM 763 C C . ALA A 1 98 ? 25.100 -9.258 -3.291 1.00 63.19 98 ALA A C 1
ATOM 765 O O . ALA A 1 98 ? 25.753 -8.631 -4.128 1.00 63.19 98 ALA A O 1
ATOM 766 N N . GLY A 1 99 ? 23.844 -9.658 -3.540 1.00 61.91 99 GLY A N 1
ATOM 767 C CA . GLY A 1 99 ? 23.110 -9.316 -4.766 1.00 61.91 99 GLY A CA 1
ATOM 768 C C . GLY 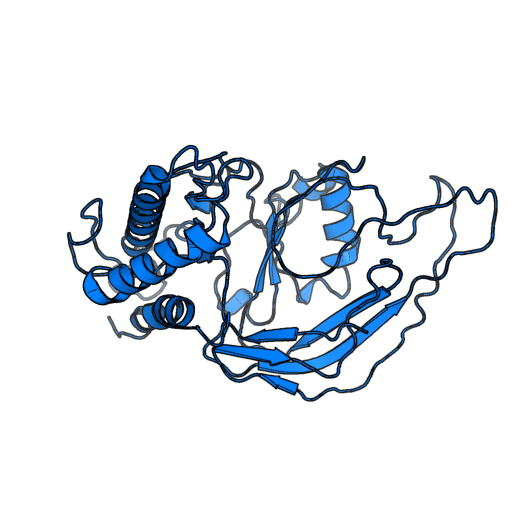A 1 99 ? 23.566 -10.087 -6.009 1.00 61.91 99 GLY A C 1
ATOM 769 O O . GLY A 1 99 ? 23.299 -9.669 -7.132 1.00 61.91 99 GLY A O 1
ATOM 770 N N . THR A 1 100 ? 24.261 -11.210 -5.819 1.00 65.88 100 THR A N 1
ATOM 771 C CA . THR A 1 100 ? 24.693 -12.116 -6.900 1.00 65.88 100 THR A CA 1
ATOM 772 C C . THR A 1 100 ? 23.578 -13.056 -7.362 1.00 65.88 100 THR A C 1
ATOM 774 O O . THR A 1 100 ? 23.724 -13.766 -8.359 1.00 65.88 100 THR A O 1
ATOM 777 N N . GLU A 1 101 ? 22.461 -13.059 -6.636 1.00 67.44 101 GLU A N 1
ATOM 778 C CA . GLU A 1 101 ? 21.351 -13.981 -6.788 1.00 67.44 101 GLU A CA 1
ATOM 779 C C . GLU A 1 101 ? 20.013 -13.240 -6.716 1.00 67.44 101 GLU A C 1
ATOM 781 O O . GLU A 1 101 ? 19.808 -12.382 -5.858 1.00 67.44 101 GLU A O 1
ATOM 786 N N . VAL A 1 102 ? 19.078 -13.634 -7.576 1.00 72.38 102 VAL A N 1
ATOM 787 C CA . VAL A 1 102 ? 17.665 -13.256 -7.510 1.00 72.38 102 VAL A CA 1
ATOM 788 C C . VAL A 1 102 ? 16.841 -14.520 -7.295 1.00 72.38 102 VAL A C 1
ATOM 790 O O . VAL A 1 102 ? 17.096 -15.544 -7.927 1.00 72.38 102 VAL A O 1
ATOM 793 N N . ALA A 1 103 ? 15.835 -14.448 -6.426 1.00 74.81 103 ALA A N 1
ATOM 794 C CA . ALA A 1 103 ? 14.843 -15.501 -6.262 1.00 74.81 103 ALA A CA 1
ATOM 795 C C . ALA A 1 103 ? 13.486 -15.012 -6.754 1.00 74.81 103 ALA A C 1
ATOM 797 O O . ALA A 1 103 ? 13.086 -13.870 -6.517 1.00 74.81 103 ALA A O 1
ATOM 798 N N . ARG A 1 104 ? 12.762 -15.909 -7.409 1.00 77.00 104 ARG A N 1
ATOM 799 C CA . ARG A 1 104 ? 11.395 -15.706 -7.858 1.00 77.00 104 ARG A CA 1
ATOM 800 C C . ARG A 1 104 ? 10.508 -16.720 -7.162 1.00 77.00 104 ARG A C 1
ATOM 802 O O . ARG A 1 104 ? 10.751 -17.920 -7.235 1.00 77.00 104 ARG A O 1
ATOM 809 N N . VAL A 1 105 ? 9.481 -16.216 -6.498 1.00 79.06 105 VAL A N 1
ATOM 810 C CA . VAL A 1 105 ? 8.610 -16.987 -5.615 1.00 79.06 105 VAL A CA 1
ATOM 811 C C . VAL A 1 105 ? 7.233 -17.092 -6.259 1.00 79.06 105 VAL A C 1
ATOM 813 O O . VAL A 1 105 ? 6.677 -16.085 -6.695 1.00 79.06 105 VAL A O 1
ATOM 816 N N . PHE A 1 106 ? 6.695 -18.306 -6.341 1.00 78.12 106 PHE A N 1
ATOM 817 C CA . PHE A 1 106 ? 5.411 -18.575 -6.981 1.00 78.12 106 PHE A CA 1
ATOM 818 C C . PHE A 1 106 ? 4.382 -19.017 -5.958 1.00 78.12 106 PHE A C 1
ATOM 820 O O . PHE A 1 106 ? 4.535 -20.051 -5.301 1.00 78.12 106 PHE A O 1
ATOM 827 N N . PHE A 1 107 ? 3.295 -18.262 -5.911 1.00 82.12 107 PHE A N 1
ATOM 828 C CA . PHE A 1 107 ? 2.079 -18.634 -5.213 1.00 82.12 107 PHE A CA 1
ATOM 829 C C . PHE A 1 107 ? 1.011 -19.034 -6.234 1.00 82.12 107 PHE A C 1
ATOM 831 O O . PHE A 1 107 ? 1.113 -18.679 -7.410 1.00 82.12 107 PHE A O 1
ATOM 838 N N . ASN A 1 108 ? -0.050 -19.698 -5.780 1.00 71.62 108 ASN A N 1
ATOM 839 C CA . ASN A 1 108 ? -1.285 -19.862 -6.552 1.00 71.62 108 ASN A CA 1
ATOM 840 C C . ASN A 1 108 ? -2.417 -18.988 -5.971 1.00 71.62 108 ASN A C 1
ATOM 842 O O . ASN A 1 108 ? -3.375 -19.536 -5.420 1.00 71.62 108 ASN A O 1
ATOM 846 N N . PRO A 1 109 ? -2.308 -17.642 -5.974 1.00 71.19 109 PRO A N 1
ATOM 847 C CA . PRO A 1 109 ? -3.259 -16.822 -5.253 1.00 71.19 109 PRO A CA 1
ATOM 848 C C . PRO A 1 109 ? -4.469 -16.477 -6.127 1.00 71.19 109 PRO A C 1
ATOM 850 O O . PRO A 1 109 ? -4.354 -16.199 -7.321 1.00 71.19 109 PRO A O 1
ATOM 853 N N . ARG A 1 110 ? -5.637 -16.378 -5.490 1.00 80.62 110 ARG A N 1
ATOM 854 C CA . ARG A 1 110 ? -6.776 -15.601 -6.019 1.00 80.62 110 ARG A CA 1
ATOM 855 C C . ARG A 1 110 ? -6.632 -14.096 -5.744 1.00 80.62 110 ARG A C 1
ATOM 857 O O . ARG A 1 110 ? -7.503 -13.313 -6.124 1.00 80.62 110 ARG A O 1
ATOM 864 N N . GLU A 1 111 ? -5.542 -13.727 -5.081 1.00 86.19 111 GLU A N 1
ATOM 865 C CA . GLU A 1 111 ? -5.195 -12.393 -4.606 1.00 86.19 111 GLU A CA 1
ATOM 866 C C . GLU A 1 111 ? -4.491 -11.561 -5.684 1.00 86.19 111 GLU A C 1
ATOM 868 O O . GLU A 1 111 ? -4.132 -12.050 -6.760 1.00 86.19 111 GLU A O 1
ATOM 873 N N . VAL A 1 112 ? -4.285 -10.287 -5.367 1.00 90.44 112 VAL A N 1
ATOM 874 C CA . VAL A 1 112 ? -3.560 -9.310 -6.183 1.00 90.44 112 VAL A CA 1
ATOM 875 C C . VAL A 1 112 ? -2.484 -8.685 -5.312 1.00 90.44 112 VAL A C 1
ATOM 877 O O . VAL A 1 112 ? -2.741 -8.372 -4.150 1.00 90.44 112 VAL A O 1
ATOM 880 N N . LEU A 1 113 ? -1.294 -8.462 -5.869 1.00 91.38 113 LEU A N 1
ATOM 881 C CA . LEU A 1 113 ? -0.281 -7.631 -5.221 1.00 91.38 113 LEU A CA 1
ATOM 882 C C . LEU A 1 113 ? -0.316 -6.234 -5.839 1.00 91.38 113 LEU A C 1
ATOM 884 O O . LEU A 1 113 ? -0.101 -6.094 -7.038 1.00 91.38 113 LEU A O 1
ATOM 888 N N . ILE A 1 114 ? -0.519 -5.199 -5.029 1.00 95.88 114 ILE A N 1
ATOM 889 C CA . ILE A 1 114 ? -0.229 -3.824 -5.445 1.00 95.88 114 ILE A CA 1
ATOM 890 C C . ILE A 1 114 ? 1.206 -3.522 -5.026 1.00 95.88 114 ILE A C 1
ATOM 892 O O . ILE A 1 114 ? 1.537 -3.572 -3.842 1.00 95.88 114 ILE A O 1
ATOM 896 N N . MET A 1 115 ? 2.067 -3.230 -5.996 1.00 96.12 115 MET A N 1
ATOM 897 C CA . MET A 1 115 ? 3.468 -2.914 -5.754 1.00 96.12 115 MET A CA 1
ATOM 898 C C . MET A 1 115 ? 3.712 -1.436 -6.037 1.00 96.12 115 MET A C 1
ATOM 900 O O . MET A 1 115 ? 3.763 -1.018 -7.191 1.00 96.12 115 MET A O 1
ATOM 904 N N . SER A 1 116 ? 3.883 -0.655 -4.971 1.00 96.44 116 SER A N 1
ATOM 905 C CA . SER A 1 116 ? 4.378 0.718 -5.065 1.00 96.44 116 SER A CA 1
ATOM 906 C C . SER A 1 116 ? 5.898 0.702 -5.163 1.00 96.44 116 SER A C 1
ATOM 908 O O . SER A 1 116 ? 6.565 0.129 -4.299 1.00 96.44 116 SER A O 1
ATOM 910 N N . LEU A 1 117 ? 6.449 1.299 -6.218 1.00 95.75 117 LEU A N 1
ATOM 911 C CA . LEU A 1 117 ? 7.891 1.368 -6.433 1.00 95.75 117 LEU A CA 1
ATOM 912 C C . LEU A 1 117 ? 8.341 2.826 -6.508 1.00 95.75 117 LEU A C 1
ATOM 914 O O . LEU A 1 117 ? 7.851 3.590 -7.335 1.00 95.75 117 LEU A O 1
ATOM 918 N N . LYS A 1 118 ? 9.306 3.187 -5.661 1.00 93.81 118 LYS A N 1
ATOM 919 C CA . LYS A 1 118 ? 9.960 4.500 -5.615 1.00 93.81 118 LYS A CA 1
ATOM 920 C C . LYS A 1 118 ? 11.460 4.317 -5.809 1.00 93.81 118 LYS A C 1
ATOM 922 O O . LYS A 1 118 ? 12.036 3.372 -5.266 1.00 93.81 118 LYS A O 1
ATOM 927 N N . ARG A 1 119 ? 12.104 5.212 -6.564 1.00 90.06 119 ARG A N 1
ATOM 928 C CA . ARG A 1 119 ? 13.569 5.252 -6.611 1.00 90.06 119 ARG A CA 1
ATOM 929 C C . ARG A 1 119 ? 14.085 5.808 -5.285 1.00 90.06 119 ARG A C 1
ATOM 931 O O . ARG A 1 119 ? 13.696 6.898 -4.873 1.00 90.06 119 ARG A O 1
ATOM 938 N N . GLU A 1 120 ? 14.975 5.065 -4.639 1.00 84.81 120 GLU A N 1
ATOM 939 C CA . GLU A 1 120 ? 15.591 5.461 -3.373 1.00 84.81 120 GLU A CA 1
ATOM 940 C C . GLU A 1 120 ? 17.118 5.463 -3.454 1.00 84.81 120 GLU A C 1
ATOM 942 O O . GLU A 1 120 ? 17.730 4.668 -4.175 1.00 84.81 120 GLU A O 1
ATOM 947 N N . GLY A 1 121 ? 17.724 6.358 -2.670 1.00 80.12 121 GLY A N 1
ATOM 948 C CA . GLY A 1 121 ? 19.164 6.436 -2.444 1.00 80.12 121 GLY A CA 1
ATOM 949 C C . GLY A 1 121 ? 19.982 7.231 -3.471 1.00 80.12 121 GLY A C 1
ATOM 950 O O . GLY A 1 121 ? 19.471 7.876 -4.384 1.00 80.12 121 GLY A O 1
ATOM 951 N N . THR A 1 122 ? 21.303 7.214 -3.281 1.00 72.69 122 THR A N 1
ATOM 952 C CA . THR A 1 122 ? 22.272 8.137 -3.915 1.00 72.69 122 THR A CA 1
ATOM 953 C C . THR A 1 122 ? 22.869 7.611 -5.224 1.00 72.69 122 THR A C 1
ATOM 955 O O . THR A 1 122 ? 23.941 8.043 -5.650 1.00 72.69 122 THR A O 1
ATOM 958 N N . GLY A 1 123 ? 22.236 6.610 -5.838 1.00 78.12 123 GLY A N 1
ATOM 959 C CA . GLY A 1 123 ? 22.729 6.008 -7.075 1.00 78.12 123 GLY A CA 1
ATOM 960 C C . GLY A 1 123 ? 22.738 7.003 -8.240 1.00 78.12 123 GLY A C 1
ATOM 961 O O . G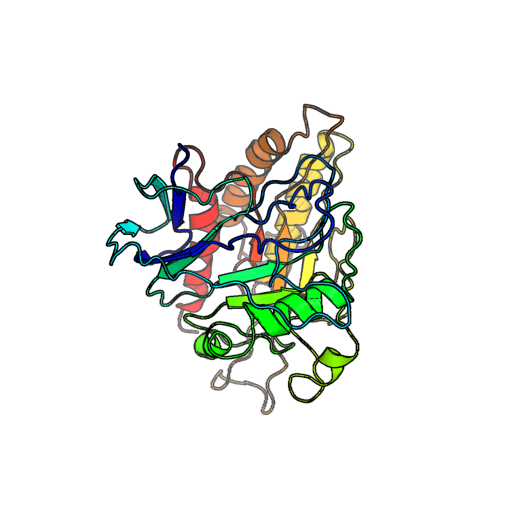LY A 1 123 ? 21.962 7.950 -8.265 1.00 78.12 123 GLY A O 1
ATOM 962 N N . LYS A 1 124 ? 23.596 6.758 -9.239 1.00 83.31 124 LYS A N 1
ATOM 963 C CA . LYS A 1 124 ? 23.699 7.600 -10.448 1.00 83.31 124 LYS A CA 1
ATOM 964 C C . LYS A 1 124 ? 22.580 7.379 -11.476 1.00 83.31 124 LYS A C 1
ATOM 966 O O . LYS A 1 124 ? 22.520 8.114 -12.450 1.00 83.31 124 LYS A O 1
ATOM 971 N N . GLY A 1 125 ? 21.768 6.332 -11.310 1.00 86.62 125 GLY A N 1
ATOM 972 C CA . GLY A 1 125 ? 20.684 6.010 -12.237 1.00 86.62 125 GLY A CA 1
ATOM 973 C C . GLY A 1 125 ? 19.526 6.992 -12.101 1.00 86.62 125 GLY A C 1
ATOM 974 O O . GLY A 1 125 ? 19.153 7.358 -10.984 1.00 86.62 125 GLY A O 1
ATOM 975 N N . THR A 1 126 ? 18.971 7.395 -13.238 1.00 90.62 126 THR A N 1
ATOM 976 C CA . THR A 1 126 ? 17.805 8.281 -13.311 1.00 90.62 126 THR A CA 1
ATOM 977 C C . THR A 1 126 ? 16.497 7.497 -13.180 1.00 90.62 126 THR A C 1
ATOM 979 O O . THR A 1 126 ? 16.472 6.269 -13.292 1.00 90.62 126 THR A O 1
ATOM 982 N N . ASP A 1 127 ? 15.389 8.205 -12.970 1.00 93.88 127 ASP A N 1
ATOM 983 C CA . ASP A 1 127 ? 14.047 7.617 -13.037 1.00 93.88 127 ASP A CA 1
ATOM 984 C C . ASP A 1 127 ? 13.757 7.035 -14.433 1.00 93.88 127 ASP A C 1
ATOM 986 O O . ASP A 1 127 ? 13.234 5.927 -14.546 1.00 93.88 127 ASP A O 1
ATOM 990 N N . GLY A 1 128 ? 14.215 7.709 -15.496 1.00 93.75 128 GLY A N 1
ATOM 991 C CA . GLY A 1 128 ? 14.152 7.198 -16.867 1.00 93.75 128 GLY A CA 1
ATOM 992 C C . GLY A 1 128 ? 14.873 5.854 -17.021 1.00 93.75 128 GLY A C 1
ATOM 993 O O . GLY A 1 128 ? 14.291 4.898 -17.535 1.00 93.75 128 GLY A O 1
ATOM 994 N N . ASP A 1 129 ? 16.093 5.726 -16.486 1.00 90.75 129 ASP A N 1
ATOM 995 C CA . ASP A 1 129 ? 16.818 4.447 -16.467 1.00 90.75 129 ASP A CA 1
ATOM 996 C C . ASP A 1 129 ? 16.041 3.362 -15.712 1.00 90.75 129 ASP A C 1
ATOM 998 O O . ASP A 1 129 ? 15.882 2.252 -16.225 1.00 90.75 129 ASP A O 1
ATOM 1002 N N . LEU A 1 130 ? 15.537 3.680 -14.511 1.00 91.25 130 LEU A N 1
ATOM 1003 C CA . LEU A 1 130 ? 14.727 2.758 -13.712 1.00 91.25 130 LEU A CA 1
ATOM 1004 C C . LEU A 1 130 ? 13.506 2.276 -14.502 1.00 91.25 130 LEU A C 1
ATOM 1006 O O . LEU A 1 130 ? 13.259 1.072 -14.560 1.00 91.25 130 LEU A O 1
ATOM 1010 N N . SER A 1 131 ? 12.777 3.198 -15.130 1.00 94.44 131 SER A N 1
ATOM 1011 C CA . SER A 1 131 ? 11.557 2.893 -15.875 1.00 94.44 131 SER A CA 1
ATOM 1012 C C . SER A 1 131 ? 11.821 1.962 -17.065 1.00 94.44 131 SER A C 1
ATOM 1014 O O . SER A 1 131 ? 11.134 0.947 -17.202 1.00 94.44 131 SER A O 1
ATOM 1016 N N . ARG A 1 132 ? 12.872 2.222 -17.860 1.00 93.00 132 ARG A N 1
ATOM 1017 C CA . ARG A 1 132 ? 13.265 1.364 -18.991 1.00 93.00 132 ARG A CA 1
ATOM 1018 C C . ARG A 1 132 ? 13.685 -0.021 -18.522 1.00 93.00 132 ARG A C 1
ATOM 1020 O O . ARG A 1 132 ? 13.208 -1.018 -19.054 1.00 93.00 132 ARG A O 1
ATOM 1027 N N . TYR A 1 133 ? 14.528 -0.110 -17.490 1.00 88.12 133 TYR A N 1
ATOM 1028 C CA . TYR A 1 133 ? 14.943 -1.412 -16.965 1.00 88.12 133 TYR A CA 1
ATOM 1029 C C . TYR A 1 133 ? 13.773 -2.204 -16.388 1.00 88.12 133 TYR A C 1
ATOM 1031 O O . TYR A 1 133 ? 13.695 -3.412 -16.614 1.00 88.12 133 TYR A O 1
ATOM 1039 N N . LEU A 1 134 ? 12.867 -1.547 -15.665 1.00 89.25 134 LEU A N 1
ATOM 1040 C CA . LEU A 1 134 ? 11.687 -2.196 -15.110 1.00 89.25 134 LEU A CA 1
ATOM 1041 C C . LEU A 1 134 ? 10.783 -2.739 -16.224 1.00 89.25 134 LEU A C 1
ATOM 1043 O O . LEU A 1 134 ? 10.453 -3.926 -16.211 1.00 89.25 134 LEU A O 1
ATOM 1047 N N . SER A 1 135 ? 10.464 -1.903 -17.215 1.00 90.25 135 SER A N 1
ATOM 1048 C CA . SER A 1 135 ? 9.660 -2.288 -18.379 1.00 90.25 135 SER A CA 1
ATOM 1049 C C . SER A 1 135 ? 10.300 -3.447 -19.152 1.00 90.25 135 SER A C 1
ATOM 1051 O O . SER A 1 135 ? 9.704 -4.516 -19.274 1.00 90.25 135 SER A O 1
ATOM 1053 N N . ASP A 1 136 ? 11.555 -3.304 -19.585 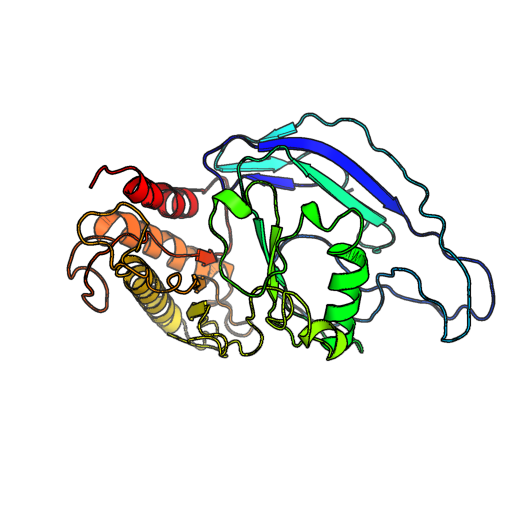1.00 84.69 136 ASP A N 1
ATOM 1054 C CA . ASP A 1 136 ? 12.197 -4.255 -20.501 1.00 84.69 136 ASP A CA 1
ATOM 1055 C C . ASP A 1 136 ? 12.566 -5.593 -19.853 1.00 84.69 136 ASP A C 1
ATOM 1057 O O . ASP A 1 136 ? 12.624 -6.624 -20.535 1.00 84.69 136 ASP A O 1
ATOM 1061 N N . ARG A 1 137 ? 12.917 -5.573 -18.559 1.00 80.06 137 ARG A N 1
ATOM 1062 C CA . ARG A 1 137 ? 13.552 -6.718 -17.881 1.00 80.06 137 ARG A CA 1
ATOM 1063 C C . ARG A 1 137 ? 12.643 -7.434 -16.895 1.00 80.06 137 ARG A C 1
ATOM 1065 O O . ARG A 1 137 ? 12.886 -8.610 -16.646 1.00 80.06 137 ARG A O 1
ATOM 1072 N N . TYR A 1 138 ? 11.650 -6.749 -16.332 1.00 82.06 138 TYR A N 1
ATOM 1073 C CA . TYR A 1 138 ? 10.789 -7.321 -15.295 1.00 82.06 138 TYR A CA 1
ATOM 1074 C C . TYR A 1 138 ? 9.335 -7.405 -15.738 1.00 82.06 138 TYR A C 1
ATOM 1076 O O . TYR A 1 138 ? 8.687 -8.414 -15.468 1.00 82.06 138 TYR A O 1
ATOM 1084 N N . CYS A 1 139 ? 8.834 -6.369 -16.414 1.00 87.06 139 CYS A N 1
ATOM 1085 C CA . CYS A 1 139 ? 7.427 -6.268 -16.791 1.00 87.06 139 CYS A CA 1
ATOM 1086 C C . CYS A 1 139 ? 7.127 -6.686 -18.236 1.00 87.06 139 CYS A C 1
ATOM 1088 O O . CYS A 1 139 ? 5.961 -6.820 -18.589 1.00 87.06 139 CYS A O 1
ATOM 1090 N N . GLY A 1 140 ? 8.142 -6.876 -19.076 1.00 77.94 140 GLY A N 1
ATOM 1091 C CA . GLY A 1 140 ? 7.990 -7.242 -20.482 1.00 77.94 140 GLY A CA 1
ATOM 1092 C C . GLY A 1 140 ? 8.128 -8.742 -20.758 1.00 77.94 140 GLY A C 1
ATOM 1093 O O . GLY A 1 140 ? 8.363 -9.555 -19.863 1.00 77.94 140 GLY A O 1
ATOM 1094 N N . ARG A 1 141 ? 8.044 -9.101 -22.047 1.00 79.12 141 ARG A N 1
ATOM 1095 C CA . ARG A 1 141 ? 8.292 -10.461 -22.572 1.00 79.12 141 ARG A CA 1
ATOM 1096 C C . ARG A 1 141 ? 7.408 -11.513 -21.883 1.00 79.12 141 ARG A C 1
ATOM 1098 O O . ARG A 1 141 ? 6.232 -11.263 -21.633 1.00 79.12 141 ARG A O 1
ATOM 1105 N N . ASP A 1 142 ? 7.965 -12.679 -21.565 1.00 75.12 142 ASP A N 1
ATOM 1106 C CA . ASP A 1 142 ? 7.241 -13.801 -20.964 1.00 75.12 142 ASP A CA 1
ATOM 1107 C C . ASP A 1 142 ? 6.633 -13.464 -19.594 1.00 75.12 142 ASP A C 1
ATOM 1109 O O . ASP A 1 142 ? 5.643 -14.081 -19.186 1.00 75.12 142 ASP A O 1
ATOM 1113 N N . ASP A 1 143 ? 7.181 -12.473 -18.885 1.00 77.62 143 ASP A N 1
ATOM 1114 C CA . ASP A 1 143 ? 6.676 -12.042 -17.582 1.00 77.62 143 ASP A CA 1
ATOM 1115 C C . ASP A 1 143 ? 5.502 -11.052 -17.692 1.00 77.62 143 ASP A C 1
ATOM 1117 O O . ASP A 1 143 ? 4.790 -10.876 -16.705 1.00 77.62 143 ASP A O 1
ATOM 1121 N N . ALA A 1 144 ? 5.207 -10.491 -18.874 1.00 83.44 144 ALA A N 1
ATOM 1122 C CA . ALA A 1 144 ? 4.182 -9.453 -19.058 1.00 83.44 144 ALA A CA 1
ATOM 1123 C C . ALA A 1 144 ? 2.800 -9.828 -18.511 1.00 83.44 144 ALA A C 1
ATOM 1125 O O . ALA A 1 144 ? 2.134 -9.013 -17.881 1.00 83.44 144 ALA A O 1
ATOM 1126 N N . ARG A 1 145 ? 2.394 -11.096 -18.642 1.00 86.19 145 ARG A N 1
ATOM 1127 C CA . ARG A 1 145 ? 1.110 -11.590 -18.108 1.00 86.19 145 ARG A CA 1
ATOM 1128 C C . ARG A 1 145 ? 0.967 -11.458 -16.586 1.00 86.19 145 ARG A C 1
ATOM 1130 O O . ARG A 1 145 ? -0.144 -11.538 -16.072 1.00 86.19 145 ARG A O 1
ATOM 1137 N N . ARG A 1 146 ? 2.085 -11.332 -15.863 1.00 85.69 146 ARG A N 1
ATOM 1138 C CA . ARG A 1 146 ? 2.128 -11.227 -14.398 1.00 85.69 146 ARG A CA 1
ATOM 1139 C C . ARG A 1 146 ? 1.967 -9.797 -13.920 1.00 85.69 146 ARG A C 1
ATOM 1141 O O . ARG A 1 146 ? 1.739 -9.599 -12.734 1.00 85.69 146 ARG A O 1
ATOM 1148 N N . TRP A 1 147 ? 2.092 -8.825 -14.814 1.00 92.38 147 TRP A N 1
ATOM 1149 C CA . TRP A 1 147 ? 2.057 -7.417 -14.474 1.00 92.38 147 TRP A CA 1
ATOM 1150 C C . TRP A 1 147 ? 0.826 -6.762 -15.077 1.00 92.38 147 TRP A C 1
ATOM 1152 O O . TRP A 1 147 ? 0.399 -7.065 -16.190 1.00 92.38 147 TRP A O 1
ATOM 1162 N N . PHE A 1 148 ? 0.251 -5.845 -14.321 1.00 95.44 148 PHE A N 1
ATOM 1163 C CA . PHE A 1 148 ? -0.662 -4.849 -14.833 1.00 95.44 148 PHE A CA 1
ATOM 1164 C C . PHE A 1 148 ? 0.093 -3.523 -14.864 1.00 95.44 148 PHE A C 1
ATOM 1166 O O . PHE A 1 148 ? 0.437 -2.964 -13.819 1.00 95.44 148 PHE A O 1
ATOM 1173 N N . THR A 1 149 ? 0.402 -3.075 -16.077 1.00 95.94 149 THR A N 1
ATOM 1174 C CA . THR A 1 149 ? 1.216 -1.885 -16.353 1.00 95.94 149 THR A CA 1
ATOM 1175 C C . THR A 1 149 ? 0.439 -0.811 -17.105 1.00 95.94 149 THR A C 1
ATOM 1177 O O . THR A 1 149 ? 1.055 0.129 -17.595 1.00 95.94 149 THR A O 1
ATOM 1180 N N . ASP A 1 150 ? -0.886 -0.927 -17.201 1.00 95.44 150 ASP A N 1
ATOM 1181 C CA . ASP A 1 150 ? -1.741 0.135 -17.731 1.00 95.44 150 ASP A CA 1
ATOM 1182 C C . ASP A 1 150 ? -1.859 1.272 -16.702 1.00 95.44 150 ASP A C 1
ATOM 1184 O O . ASP A 1 150 ? -1.874 1.038 -15.489 1.00 95.44 150 ASP A O 1
ATOM 1188 N N . SER A 1 151 ? -1.933 2.512 -17.178 1.00 95.38 151 SER A N 1
ATOM 1189 C CA . SER A 1 151 ? -1.976 3.724 -16.353 1.00 95.38 151 SER A CA 1
ATOM 1190 C C . SER A 1 151 ? -3.410 4.089 -15.962 1.00 95.38 151 SER A C 1
ATOM 1192 O O . SER A 1 151 ? -3.870 5.209 -16.162 1.00 95.38 151 SER A O 1
ATOM 1194 N N . ARG A 1 152 ? -4.130 3.114 -15.397 1.00 94.12 152 ARG A N 1
ATOM 1195 C CA . ARG A 1 152 ? -5.497 3.254 -14.867 1.00 94.12 152 ARG A CA 1
ATOM 1196 C C . ARG A 1 152 ? -5.712 2.344 -13.662 1.00 94.12 152 ARG A C 1
ATOM 1198 O O . ARG A 1 152 ? -4.957 1.399 -13.456 1.00 94.12 152 ARG A O 1
ATOM 1205 N N . ILE A 1 153 ? -6.789 2.563 -12.914 1.00 93.69 153 ILE A N 1
ATOM 1206 C CA . ILE A 1 153 ? -7.200 1.640 -11.848 1.00 93.69 153 ILE A CA 1
ATOM 1207 C C . ILE A 1 153 ? -7.905 0.422 -12.484 1.00 93.69 153 ILE A C 1
ATOM 1209 O O . ILE A 1 153 ? -8.910 0.604 -13.178 1.00 93.69 153 ILE A O 1
ATOM 1213 N N . PRO A 1 154 ? -7.394 -0.812 -12.299 1.00 93.50 154 PRO A N 1
ATOM 1214 C CA . PRO A 1 154 ? -8.043 -2.018 -12.802 1.00 93.50 154 PRO A CA 1
ATOM 1215 C C . PRO A 1 154 ? -9.211 -2.456 -11.920 1.00 93.50 154 PRO A C 1
ATOM 1217 O O . PRO A 1 154 ? -9.239 -2.211 -10.713 1.00 93.50 154 PRO A O 1
ATOM 1220 N N . THR A 1 155 ? -10.133 -3.215 -12.503 1.00 90.75 155 THR A N 1
ATOM 1221 C CA . THR A 1 155 ? -11.078 -4.026 -11.731 1.00 90.75 155 THR A CA 1
ATOM 1222 C C . THR A 1 155 ? -10.373 -5.251 -11.151 1.00 90.75 155 THR A C 1
ATOM 1224 O O . THR A 1 155 ? -9.427 -5.779 -11.735 1.00 90.75 155 THR A O 1
ATOM 1227 N N . LEU A 1 156 ? -10.874 -5.778 -10.030 1.00 89.12 156 LEU A N 1
ATOM 1228 C CA . LEU A 1 156 ? -10.300 -6.974 -9.405 1.00 89.12 156 LEU A CA 1
ATOM 1229 C C . LEU A 1 156 ? -10.260 -8.177 -10.366 1.00 89.12 156 LEU A C 1
ATOM 1231 O O . LEU A 1 156 ? -9.289 -8.927 -10.354 1.00 89.12 156 LEU A O 1
ATOM 1235 N N . GLY A 1 157 ? -11.275 -8.338 -11.225 1.00 89.75 157 GLY A N 1
ATOM 1236 C CA . GLY A 1 157 ? -11.350 -9.428 -12.205 1.00 89.75 157 GLY A CA 1
ATOM 1237 C C . GLY A 1 157 ? -10.222 -9.413 -13.242 1.00 89.75 157 GLY A C 1
ATOM 1238 O O . GLY A 1 157 ? -9.758 -10.476 -13.644 1.00 89.75 157 GLY A O 1
ATOM 1239 N N . GLU A 1 158 ? -9.733 -8.231 -13.623 1.00 91.50 158 GLU A N 1
ATOM 1240 C CA . GLU A 1 158 ? -8.645 -8.083 -14.600 1.00 91.50 158 GLU A CA 1
ATOM 1241 C C . GLU A 1 158 ? -7.278 -8.500 -14.044 1.00 91.50 158 GLU A C 1
ATOM 1243 O O . GLU A 1 158 ? -6.395 -8.905 -14.806 1.00 91.50 158 GLU A O 1
ATOM 1248 N N . VAL A 1 159 ? -7.085 -8.386 -12.724 1.00 93.44 159 VAL A N 1
ATOM 1249 C CA . VAL A 1 159 ? -5.749 -8.434 -12.109 1.00 93.44 159 VAL A CA 1
ATOM 1250 C C . VAL A 1 159 ? -5.540 -9.540 -11.080 1.00 93.44 159 VAL A C 1
ATOM 1252 O O . VAL A 1 159 ? -4.437 -9.637 -10.543 1.00 93.44 159 VAL A O 1
ATOM 1255 N N . ARG A 1 160 ? -6.521 -10.422 -10.828 1.00 90.38 160 ARG A N 1
ATOM 1256 C CA . ARG A 1 160 ? -6.294 -11.618 -9.986 1.00 90.38 160 ARG A CA 1
ATOM 1257 C C . ARG A 1 160 ? -5.082 -12.413 -10.481 1.00 90.38 160 ARG A C 1
ATOM 1259 O O . ARG A 1 160 ? -4.965 -12.705 -11.670 1.00 90.38 160 ARG A O 1
ATOM 1266 N N . GLY A 1 161 ? -4.180 -12.755 -9.560 1.00 86.75 161 GLY A N 1
ATOM 1267 C CA . GLY A 1 161 ? -2.931 -13.458 -9.864 1.00 86.75 161 GLY A CA 1
ATOM 1268 C C . GLY A 1 161 ? -1.850 -12.592 -10.526 1.00 86.75 161 GLY A C 1
ATOM 1269 O O . GLY A 1 161 ? -0.830 -13.132 -10.960 1.00 86.75 161 GLY A O 1
ATOM 1270 N N . ARG A 1 162 ? -2.052 -11.270 -10.617 1.00 90.19 162 ARG A N 1
ATOM 1271 C CA . ARG A 1 162 ? -1.094 -10.308 -11.179 1.00 90.19 162 ARG A CA 1
ATOM 1272 C C . ARG A 1 162 ? -0.591 -9.325 -10.122 1.00 90.19 162 ARG A C 1
ATOM 1274 O O . ARG A 1 162 ? -1.132 -9.210 -9.020 1.00 90.19 162 ARG A O 1
ATOM 1281 N N . ILE A 1 163 ? 0.456 -8.603 -10.497 1.00 93.06 163 ILE A N 1
ATOM 1282 C CA . ILE A 1 163 ? 1.025 -7.481 -9.765 1.00 93.06 163 ILE A CA 1
ATOM 1283 C C . ILE A 1 163 ? 0.577 -6.191 -10.450 1.00 93.06 163 ILE A C 1
ATOM 1285 O O . ILE A 1 163 ? 0.903 -5.962 -11.614 1.00 93.06 163 ILE A O 1
ATOM 1289 N N . VAL A 1 164 ? -0.150 -5.341 -9.733 1.00 97.12 164 VAL A N 1
ATOM 1290 C CA . VAL A 1 164 ? -0.489 -3.982 -10.167 1.00 97.12 164 VAL A CA 1
ATOM 1291 C C . VAL A 1 164 ? 0.652 -3.059 -9.770 1.00 97.12 164 VAL A C 1
ATOM 1293 O O . VAL A 1 164 ? 0.954 -2.922 -8.584 1.00 97.12 164 VAL A O 1
ATOM 1296 N N . LEU A 1 165 ? 1.306 -2.442 -10.752 1.00 97.12 165 LEU A N 1
ATOM 1297 C CA . LEU A 1 165 ? 2.420 -1.533 -10.502 1.00 97.12 165 LEU A CA 1
ATOM 1298 C C . LEU A 1 165 ? 1.900 -0.105 -10.278 1.00 97.12 165 LEU A C 1
ATOM 1300 O O . LEU A 1 165 ? 1.201 0.446 -11.127 1.00 97.12 165 LEU A O 1
ATOM 1304 N N . VAL A 1 166 ? 2.289 0.496 -9.153 1.00 97.75 166 VAL A N 1
ATOM 1305 C CA . VAL A 1 166 ? 2.154 1.932 -8.877 1.00 97.75 166 VAL A CA 1
ATOM 1306 C C . VAL A 1 166 ? 3.553 2.538 -8.928 1.00 97.75 166 VAL A C 1
ATOM 1308 O O . VAL A 1 166 ? 4.434 2.134 -8.163 1.00 97.75 166 VAL A O 1
ATOM 1311 N N . ARG A 1 167 ? 3.785 3.489 -9.835 1.00 96.50 167 ARG A N 1
ATOM 1312 C CA . ARG A 1 167 ? 5.096 4.137 -9.984 1.00 96.50 167 ARG A CA 1
ATOM 1313 C C . ARG A 1 167 ? 5.156 5.442 -9.197 1.00 96.50 167 ARG A C 1
ATOM 1315 O O . ARG A 1 167 ? 4.309 6.303 -9.369 1.00 96.50 167 ARG A O 1
ATOM 1322 N N . ARG A 1 168 ? 6.188 5.613 -8.375 1.00 96.25 168 ARG A N 1
ATOM 1323 C CA . ARG A 1 168 ? 6.551 6.875 -7.699 1.00 96.25 168 ARG A CA 1
ATOM 1324 C C . ARG A 1 168 ? 7.858 7.427 -8.279 1.00 96.25 168 ARG A C 1
ATOM 1326 O O . ARG A 1 168 ? 8.776 7.778 -7.543 1.00 96.25 168 ARG A O 1
ATOM 1333 N N . PHE A 1 169 ? 7.975 7.363 -9.603 1.00 94.81 169 PHE A N 1
ATOM 1334 C CA . PHE A 1 169 ? 9.127 7.797 -10.392 1.00 94.81 169 PHE A CA 1
ATOM 1335 C C . PHE A 1 169 ? 8.662 8.228 -11.789 1.00 94.81 169 PHE A C 1
ATOM 1337 O O . PHE A 1 169 ? 7.620 7.769 -12.279 1.00 94.81 169 PHE A O 1
ATOM 1344 N N . TRP A 1 170 ? 9.461 9.079 -12.424 1.00 95.81 170 TRP A N 1
ATOM 1345 C CA . TRP A 1 170 ? 9.243 9.546 -13.793 1.00 95.81 170 TRP A CA 1
ATOM 1346 C C . TRP A 1 170 ? 9.553 8.465 -14.828 1.00 95.81 170 TRP A C 1
ATOM 1348 O O . TRP A 1 170 ? 10.481 7.673 -14.668 1.00 95.81 170 TRP A O 1
ATOM 1358 N N . ILE A 1 171 ? 8.808 8.448 -15.928 1.00 96.94 171 ILE A N 1
ATOM 1359 C CA . ILE A 1 171 ? 9.070 7.514 -17.028 1.00 96.94 171 ILE A CA 1
ATOM 1360 C C . ILE A 1 171 ? 9.909 8.158 -18.130 1.00 96.94 171 ILE A C 1
ATOM 1362 O O . ILE A 1 171 ? 9.810 9.354 -18.399 1.00 96.94 171 ILE A O 1
ATOM 1366 N N . ASP A 1 172 ? 10.727 7.336 -18.779 1.00 97.50 172 ASP A N 1
ATOM 1367 C CA . ASP A 1 172 ? 11.430 7.695 -20.006 1.00 97.50 172 ASP A CA 1
ATOM 1368 C C . ASP A 1 172 ? 10.440 7.982 -21.150 1.00 97.50 172 ASP A C 1
ATOM 1370 O O . ASP A 1 172 ? 9.362 7.381 -21.213 1.00 97.50 172 ASP A O 1
ATOM 1374 N N . ASP A 1 173 ? 10.812 8.866 -22.079 1.00 97.38 173 ASP A N 1
ATOM 1375 C CA . ASP A 1 173 ? 9.962 9.250 -23.215 1.00 97.38 173 ASP A CA 1
ATOM 1376 C C . ASP A 1 173 ? 9.511 8.047 -24.053 1.00 97.38 173 ASP A C 1
ATOM 1378 O O . ASP A 1 173 ? 8.379 8.029 -24.541 1.00 97.38 173 ASP A O 1
ATOM 1382 N N . SER A 1 174 ? 10.347 7.007 -24.158 1.00 95.81 174 SER A N 1
ATOM 1383 C CA . SER A 1 174 ? 10.006 5.768 -24.872 1.00 95.81 174 SER A CA 1
ATOM 1384 C C . SER A 1 174 ? 8.775 5.048 -24.309 1.00 95.81 174 SER A C 1
ATOM 1386 O O . SER A 1 174 ? 8.086 4.350 -25.050 1.00 95.81 174 SER A O 1
ATOM 1388 N N . LEU A 1 175 ? 8.457 5.246 -23.026 1.00 96.12 175 LEU A N 1
ATOM 1389 C CA . LEU A 1 175 ? 7.325 4.602 -22.358 1.00 96.12 175 LEU A CA 1
ATOM 1390 C C . LEU A 1 175 ? 6.050 5.452 -22.372 1.00 96.12 175 LEU A C 1
ATOM 1392 O O . LEU A 1 175 ? 4.984 4.937 -22.040 1.00 96.12 175 LEU A O 1
ATOM 1396 N N . LYS A 1 176 ? 6.110 6.728 -22.777 1.00 95.50 176 LYS A N 1
ATOM 1397 C CA . LYS A 1 176 ? 4.926 7.609 -22.808 1.00 95.50 176 LYS A CA 1
ATOM 1398 C C . LYS A 1 176 ? 3.861 7.129 -23.800 1.00 95.50 176 LYS A C 1
ATOM 1400 O O . LYS A 1 176 ? 2.675 7.279 -23.541 1.00 95.50 176 LYS A O 1
ATOM 1405 N N . GLY A 1 177 ? 4.276 6.503 -24.904 1.00 95.12 177 GLY A N 1
ATOM 1406 C CA . GLY A 1 177 ? 3.369 5.930 -25.906 1.00 95.12 177 GLY A CA 1
ATOM 1407 C C . GLY A 1 177 ? 2.760 4.571 -25.533 1.00 95.12 177 GLY A C 1
ATOM 1408 O O . GLY A 1 177 ? 1.913 4.068 -26.270 1.00 95.12 177 GLY A O 1
ATOM 1409 N N . HIS A 1 178 ? 3.181 3.951 -24.425 1.00 93.06 178 HIS A N 1
ATOM 1410 C CA . HIS A 1 178 ? 2.656 2.648 -24.007 1.00 93.06 178 HIS A CA 1
ATOM 1411 C C . HIS A 1 178 ? 1.179 2.736 -23.590 1.00 93.06 178 HIS A C 1
ATOM 1413 O O . HIS A 1 178 ? 0.674 3.810 -23.264 1.00 93.06 178 HIS A O 1
ATOM 1419 N N . ASN A 1 179 ? 0.492 1.586 -23.603 1.00 93.38 179 ASN A N 1
ATOM 1420 C CA . ASN A 1 179 ? -0.916 1.451 -23.211 1.00 93.38 179 ASN A CA 1
ATOM 1421 C C . ASN A 1 179 ? -1.826 2.473 -23.915 1.00 93.38 179 ASN A C 1
ATOM 1423 O O . ASN A 1 179 ? -2.516 3.262 -23.274 1.00 93.38 179 ASN A O 1
ATOM 1427 N N . ASP A 1 180 ? -1.775 2.487 -25.248 1.00 93.88 180 ASP A N 1
ATOM 1428 C CA . ASP A 1 180 ? -2.521 3.416 -26.110 1.00 93.88 180 ASP A CA 1
ATOM 1429 C C . ASP A 1 180 ? -2.278 4.896 -25.756 1.00 93.88 180 ASP A C 1
ATOM 1431 O O . ASP A 1 180 ? -3.201 5.710 -25.722 1.00 93.88 180 ASP A O 1
ATOM 1435 N N . GLY A 1 181 ? -1.027 5.239 -25.437 1.00 94.25 181 GLY A N 1
ATOM 1436 C CA . GLY A 1 181 ? -0.631 6.595 -25.051 1.00 94.25 181 GLY A CA 1
ATOM 1437 C C . GLY A 1 181 ? -0.969 6.984 -23.611 1.00 94.25 181 GLY A C 1
ATOM 1438 O O . GLY A 1 181 ? -0.755 8.137 -23.242 1.00 94.25 181 GLY A O 1
ATOM 1439 N N . ARG A 1 182 ? -1.471 6.058 -22.779 1.00 93.94 182 ARG A N 1
ATOM 1440 C CA . ARG A 1 182 ? -1.700 6.314 -21.344 1.00 93.94 182 ARG A CA 1
ATOM 1441 C C . ARG A 1 182 ? -0.410 6.286 -20.517 1.00 93.94 182 ARG A C 1
ATOM 1443 O O . ARG A 1 182 ? -0.410 6.767 -19.389 1.00 93.94 182 ARG A O 1
ATOM 1450 N N . GLY A 1 183 ? 0.683 5.759 -21.065 1.00 95.56 183 GLY A N 1
ATOM 1451 C CA . GLY A 1 183 ? 1.982 5.686 -20.401 1.00 95.56 183 GLY A CA 1
ATOM 1452 C C . GLY A 1 183 ? 2.249 4.309 -19.801 1.00 95.56 183 GLY A C 1
ATOM 1453 O O . GLY A 1 183 ? 1.875 3.290 -20.376 1.00 95.56 183 GLY A O 1
ATOM 1454 N N . PHE A 1 184 ? 2.936 4.256 -18.659 1.00 96.44 184 PHE A N 1
ATOM 1455 C CA . PHE A 1 184 ? 3.353 3.010 -18.011 1.00 96.44 184 PHE A CA 1
ATOM 1456 C C . PHE A 1 184 ? 3.046 3.040 -16.511 1.00 96.44 184 PHE A C 1
ATOM 1458 O O . PHE A 1 184 ? 3.511 3.937 -15.812 1.00 96.44 184 PHE A O 1
ATOM 1465 N N . ALA A 1 185 ? 2.322 2.025 -16.027 1.00 97.00 185 ALA A N 1
ATOM 1466 C CA . ALA A 1 185 ? 1.890 1.813 -14.642 1.00 97.00 185 ALA A CA 1
ATOM 1467 C C . ALA A 1 185 ? 0.962 2.902 -14.075 1.00 97.00 185 ALA A C 1
ATOM 1469 O O . ALA A 1 185 ? 0.842 3.990 -14.638 1.00 97.00 185 ALA A O 1
ATOM 1470 N N . ILE A 1 186 ? 0.305 2.623 -12.943 1.00 97.38 186 ILE A N 1
ATOM 1471 C CA . ILE A 1 186 ? -0.512 3.629 -12.250 1.00 97.38 186 ILE A CA 1
ATOM 1472 C C . ILE A 1 186 ? 0.403 4.777 -11.826 1.00 97.38 186 ILE A C 1
ATOM 1474 O O . ILE A 1 186 ? 1.360 4.574 -11.074 1.00 97.38 186 ILE A O 1
ATOM 1478 N N . ASP A 1 187 ? 0.108 5.965 -12.344 1.00 96.69 187 ASP A N 1
ATOM 1479 C CA . ASP A 1 187 ? 0.957 7.135 -12.192 1.00 96.69 187 ASP A CA 1
ATOM 1480 C C . ASP A 1 187 ? 0.830 7.751 -10.796 1.00 96.69 187 ASP A C 1
ATOM 1482 O O . ASP A 1 187 ? -0.225 8.262 -10.413 1.00 96.69 187 ASP A O 1
ATOM 1486 N N . GLY A 1 188 ? 1.935 7.697 -10.057 1.00 95.81 188 GLY A N 1
ATOM 1487 C CA . GLY A 1 188 ? 2.143 8.342 -8.773 1.00 95.81 188 GLY A CA 1
ATOM 1488 C C . GLY A 1 188 ? 3.383 9.250 -8.746 1.00 95.81 188 GLY A C 1
ATOM 1489 O O . GLY A 1 188 ? 3.965 9.410 -7.673 1.00 95.81 188 GLY A O 1
ATOM 1490 N N . GLU A 1 189 ? 3.856 9.774 -9.886 1.00 93.88 189 GLU A N 1
ATOM 1491 C CA . GLU A 1 189 ? 5.148 10.488 -9.965 1.00 93.88 189 GLU A CA 1
ATOM 1492 C C . GLU A 1 189 ? 5.167 11.811 -9.186 1.00 93.88 189 GLU A C 1
ATOM 1494 O O . GLU A 1 189 ? 6.144 12.116 -8.504 1.00 93.88 189 GLU A O 1
ATOM 1499 N N . HIS A 1 190 ? 4.060 12.554 -9.220 1.00 93.25 190 HIS A N 1
ATOM 1500 C CA . HIS A 1 190 ? 3.875 13.819 -8.506 1.00 93.25 190 HIS A CA 1
ATOM 1501 C C . HIS A 1 190 ? 3.328 13.572 -7.096 1.00 93.25 190 HIS A C 1
ATOM 1503 O O . HIS A 1 190 ? 2.247 14.045 -6.743 1.00 93.25 190 HIS A O 1
ATOM 1509 N N . TRP A 1 191 ? 4.041 12.759 -6.316 1.00 93.50 191 TRP A N 1
ATOM 1510 C CA . TRP A 1 191 ? 3.635 12.393 -4.962 1.00 93.50 191 TRP A CA 1
ATOM 1511 C C . TRP A 1 191 ? 3.773 13.591 -4.006 1.00 93.50 191 TRP A C 1
ATOM 1513 O O . TRP A 1 191 ? 4.895 14.073 -3.841 1.00 93.50 191 TRP A O 1
ATOM 1523 N N . PRO A 1 192 ? 2.687 14.076 -3.373 1.00 92.50 192 PRO A N 1
ATOM 1524 C CA . PRO A 1 192 ? 2.762 15.224 -2.474 1.00 92.50 192 PRO A CA 1
ATOM 1525 C C . PRO A 1 192 ? 3.630 14.924 -1.249 1.00 92.50 192 PRO A C 1
ATOM 1527 O O . PRO A 1 192 ? 3.460 13.893 -0.596 1.00 92.50 192 PRO A O 1
ATOM 1530 N N . ASP A 1 193 ? 4.558 15.830 -0.951 1.00 89.06 193 ASP A N 1
ATOM 1531 C CA . ASP A 1 193 ? 5.484 15.697 0.171 1.00 89.06 193 ASP A CA 1
ATOM 1532 C C . ASP A 1 193 ? 4.794 16.028 1.502 1.00 89.06 193 ASP A C 1
ATOM 1534 O O . ASP A 1 193 ? 4.041 17.000 1.575 1.00 89.06 193 ASP A O 1
ATOM 1538 N N . ASN A 1 194 ? 5.034 15.207 2.531 1.00 87.00 194 ASN A N 1
ATOM 1539 C CA . ASN A 1 194 ? 4.535 15.373 3.905 1.00 87.00 194 ASN A CA 1
ATOM 1540 C C . ASN A 1 194 ? 3.072 15.880 4.019 1.00 87.00 194 ASN A C 1
ATOM 1542 O O . ASN A 1 194 ? 2.778 16.832 4.745 1.00 87.00 194 ASN A O 1
ATOM 1546 N N . CYS A 1 195 ? 2.144 15.270 3.274 1.00 91.75 195 CYS A N 1
ATOM 1547 C CA . CYS A 1 195 ? 0.780 15.785 3.103 1.00 91.75 195 CYS A CA 1
ATOM 1548 C C . CYS A 1 195 ? -0.254 15.158 4.056 1.00 91.75 195 CYS A C 1
ATOM 1550 O O . CYS A 1 195 ? -0.215 13.968 4.368 1.00 91.75 195 CYS A O 1
ATOM 1552 N N . ASP A 1 196 ? -1.232 15.955 4.479 1.00 93.25 196 ASP A N 1
ATOM 1553 C CA . ASP A 1 196 ? -2.399 15.521 5.255 1.00 93.25 196 ASP A CA 1
ATOM 1554 C C . ASP A 1 196 ? -3.543 14.977 4.378 1.00 93.25 196 ASP A C 1
ATOM 1556 O O . ASP A 1 196 ? -4.266 14.060 4.784 1.00 93.25 196 ASP A O 1
ATOM 1560 N N . ASP A 1 197 ? -3.707 15.552 3.187 1.00 95.69 197 ASP A N 1
ATOM 1561 C CA . ASP A 1 197 ? -4.680 15.174 2.163 1.00 95.69 197 ASP A CA 1
ATOM 1562 C C . ASP A 1 197 ? -4.247 15.685 0.778 1.00 95.69 197 ASP A C 1
ATOM 1564 O O . ASP A 1 197 ? -4.577 16.793 0.355 1.00 95.69 197 ASP A O 1
ATOM 1568 N N . GLY A 1 198 ? -3.472 14.878 0.060 1.00 95.56 198 GLY A N 1
ATOM 1569 C CA . GLY A 1 198 ? -2.966 15.209 -1.267 1.00 95.56 198 GLY A CA 1
ATOM 1570 C C . GLY A 1 198 ? -3.636 14.393 -2.366 1.00 95.56 198 GLY A C 1
ATOM 1571 O O . GLY A 1 198 ? -3.848 13.197 -2.213 1.00 95.56 198 GLY A O 1
ATOM 1572 N N . THR A 1 199 ? -3.914 14.999 -3.519 1.00 95.38 199 THR A N 1
ATOM 1573 C CA . THR A 1 199 ? -4.231 14.247 -4.746 1.00 95.38 199 THR A CA 1
ATOM 1574 C C . THR A 1 199 ? -3.002 14.244 -5.643 1.00 95.38 199 THR A C 1
ATOM 1576 O O . THR A 1 199 ? -2.435 15.299 -5.921 1.00 95.38 199 THR A O 1
ATOM 1579 N N . VAL A 1 200 ? -2.566 13.061 -6.073 1.00 94.38 200 VAL A N 1
ATOM 1580 C CA . VAL A 1 200 ? -1.434 12.932 -6.998 1.00 94.38 200 VAL A CA 1
ATOM 1581 C C . VAL A 1 200 ? -1.841 13.476 -8.370 1.00 94.38 200 VAL A C 1
ATOM 1583 O O . VAL A 1 200 ? -3.004 13.366 -8.748 1.00 94.38 200 VAL A O 1
ATOM 1586 N N . GLY A 1 201 ? -0.897 14.037 -9.134 1.00 86.00 201 GLY A N 1
ATOM 1587 C CA . GLY A 1 201 ? -1.171 14.734 -10.401 1.00 86.00 201 GLY A CA 1
ATOM 1588 C C . GLY A 1 201 ? -1.977 13.944 -11.445 1.00 86.00 201 GLY A C 1
ATOM 1589 O O . GLY A 1 201 ? -2.683 14.546 -12.245 1.00 86.00 201 GLY A O 1
ATOM 1590 N N . SER A 1 202 ? -1.940 12.609 -11.403 1.00 90.75 202 SER A N 1
ATOM 1591 C CA . SER A 1 202 ? -2.758 11.740 -12.262 1.00 90.75 202 SER A CA 1
ATOM 1592 C C . SER A 1 202 ? -4.251 11.723 -11.907 1.00 90.75 202 SER A C 1
ATOM 1594 O O . SER A 1 202 ? -5.062 11.224 -12.682 1.00 90.75 202 SER A O 1
ATOM 1596 N N . GLY A 1 203 ? -4.622 12.189 -10.712 1.00 93.00 203 GLY A N 1
ATOM 1597 C CA . GLY A 1 203 ? -5.966 12.069 -10.145 1.00 93.00 203 GLY A CA 1
ATOM 1598 C C . GLY A 1 203 ? -6.336 10.653 -9.685 1.00 93.00 203 GLY A C 1
ATOM 1599 O O . GLY A 1 203 ? -7.393 10.469 -9.092 1.00 93.00 203 GLY A O 1
ATOM 1600 N N . LEU A 1 204 ? -5.481 9.648 -9.914 1.00 94.50 204 LEU A N 1
ATOM 1601 C CA . LEU A 1 204 ? -5.775 8.242 -9.605 1.00 94.50 204 LEU A CA 1
ATOM 1602 C C . LEU A 1 204 ? -5.501 7.867 -8.144 1.00 94.50 204 LEU A C 1
ATOM 1604 O O . LEU A 1 204 ? -5.883 6.781 -7.710 1.00 94.50 204 LEU A O 1
ATOM 1608 N N . ILE A 1 205 ? -4.807 8.720 -7.390 1.00 96.81 205 ILE A N 1
ATOM 1609 C CA . ILE A 1 205 ? -4.383 8.451 -6.014 1.00 96.81 205 ILE A CA 1
ATOM 1610 C C . ILE A 1 205 ? -4.665 9.684 -5.159 1.00 96.81 205 ILE A C 1
ATOM 1612 O O . ILE A 1 205 ? -4.243 10.789 -5.504 1.00 96.81 205 ILE A O 1
ATOM 1616 N N . ARG A 1 206 ? -5.325 9.476 -4.018 1.00 97.12 206 ARG A N 1
ATOM 1617 C CA . ARG A 1 206 ? -5.480 10.470 -2.952 1.00 97.12 206 ARG A CA 1
ATOM 1618 C C . ARG A 1 206 ? -4.802 9.941 -1.696 1.00 97.12 206 ARG A C 1
ATOM 1620 O O . ARG A 1 206 ? -5.094 8.833 -1.256 1.00 97.12 206 ARG A O 1
ATOM 1627 N N . VAL A 1 207 ? -3.866 10.686 -1.137 1.00 97.62 207 VAL A N 1
ATOM 1628 C CA . VAL A 1 207 ? -2.904 10.193 -0.156 1.00 97.62 207 VAL A CA 1
ATOM 1629 C C . VAL A 1 207 ? -2.877 11.060 1.101 1.00 97.62 207 VAL A C 1
ATOM 1631 O O . VAL A 1 207 ? -2.929 12.280 1.018 1.00 97.62 207 VAL A O 1
ATOM 1634 N N . GLN A 1 208 ? -2.767 10.412 2.260 1.00 97.62 208 GLN A N 1
ATOM 1635 C CA . GLN A 1 208 ? -2.267 11.019 3.496 1.00 97.62 208 GLN A CA 1
ATOM 1636 C C . GLN A 1 208 ? -0.895 10.406 3.788 1.00 97.62 208 GLN A C 1
ATOM 1638 O O . GLN A 1 208 ? -0.808 9.197 4.022 1.00 97.62 208 GLN A O 1
ATOM 1643 N N . ASP A 1 209 ? 0.154 11.226 3.755 1.00 94.81 209 ASP A N 1
ATOM 1644 C CA . ASP A 1 209 ? 1.564 10.840 3.930 1.00 94.81 209 ASP A CA 1
ATOM 1645 C C . ASP A 1 209 ? 2.288 11.815 4.879 1.00 94.81 209 ASP A C 1
ATOM 1647 O O . ASP A 1 209 ? 3.412 12.241 4.633 1.00 94.81 209 ASP A O 1
ATOM 1651 N N . PHE A 1 210 ? 1.627 12.218 5.969 1.00 92.44 210 PHE A N 1
ATOM 1652 C CA . PHE A 1 210 ? 2.215 13.089 6.988 1.00 92.44 210 PHE A CA 1
ATOM 1653 C C . PHE A 1 210 ? 3.208 12.284 7.835 1.00 92.44 210 PHE A C 1
ATOM 1655 O O . PHE A 1 210 ? 2.796 11.529 8.721 1.00 92.44 210 PHE A O 1
ATOM 1662 N N . TYR A 1 211 ? 4.506 12.380 7.555 1.00 82.00 211 TYR A N 1
ATOM 1663 C CA . TYR A 1 211 ? 5.527 11.552 8.209 1.00 82.00 211 TYR A CA 1
ATOM 1664 C C . TYR A 1 211 ? 6.488 12.332 9.111 1.00 82.00 211 TYR A C 1
ATOM 1666 O O . TYR A 1 211 ? 7.176 11.701 9.919 1.00 82.00 211 TYR A O 1
ATOM 1674 N N . GLU A 1 212 ? 6.545 13.664 9.014 1.00 78.44 212 GLU A N 1
ATOM 1675 C CA . GLU A 1 212 ? 7.446 14.476 9.841 1.00 78.44 212 GLU A CA 1
ATOM 1676 C C . GLU A 1 212 ? 6.863 14.724 11.240 1.00 78.44 212 GLU A C 1
ATOM 1678 O O . GLU A 1 212 ? 5.800 15.319 11.417 1.00 78.44 212 GLU A O 1
ATOM 1683 N N . MET A 1 213 ? 7.585 14.268 12.263 1.00 69.88 213 MET A N 1
ATOM 1684 C CA . MET A 1 213 ? 7.135 14.282 13.658 1.00 69.88 213 MET A CA 1
ATOM 1685 C C . MET A 1 213 ? 8.101 15.104 14.516 1.00 69.88 213 MET A C 1
ATOM 1687 O O . MET A 1 213 ? 9.031 14.534 15.071 1.00 69.88 213 MET A O 1
ATOM 1691 N N . ASP A 1 214 ? 7.941 16.420 14.648 1.00 66.31 214 ASP A N 1
ATOM 1692 C CA . ASP A 1 214 ? 8.868 17.247 15.442 1.00 66.31 214 ASP A CA 1
ATOM 1693 C C . ASP A 1 214 ? 8.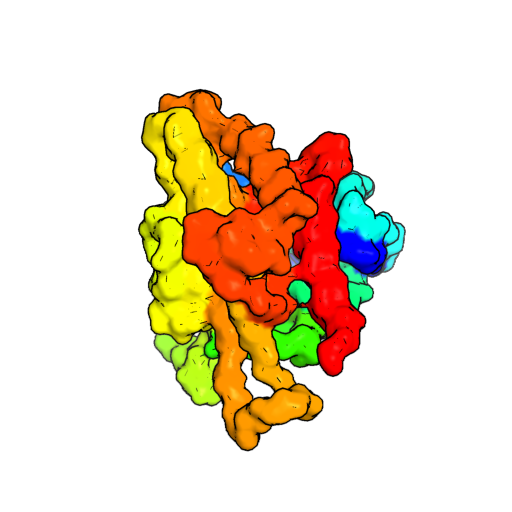725 17.037 16.966 1.00 66.31 214 ASP A C 1
ATOM 1695 O O . ASP A 1 214 ? 9.722 17.085 17.690 1.00 66.31 214 ASP A O 1
ATOM 1699 N N . GLN A 1 215 ? 7.520 16.720 17.450 1.00 66.00 215 GLN A N 1
ATOM 1700 C CA . GLN A 1 215 ? 7.189 16.536 18.868 1.00 66.00 215 GLN A CA 1
ATOM 1701 C C . GLN A 1 215 ? 6.198 15.381 19.086 1.00 66.00 215 GLN A C 1
ATOM 1703 O O . GLN A 1 215 ? 5.535 14.921 18.158 1.00 66.00 215 GLN A O 1
ATOM 1708 N N . SER A 1 216 ? 6.071 14.897 20.329 1.00 64.06 216 SER A N 1
ATOM 1709 C CA . SER A 1 216 ? 5.162 13.788 20.662 1.00 64.06 216 SER A CA 1
ATOM 1710 C C . SER A 1 216 ? 3.687 14.108 20.410 1.00 64.06 216 SER A C 1
ATOM 1712 O O . SER A 1 216 ? 2.941 13.186 20.106 1.00 64.06 216 SER A O 1
ATOM 1714 N N . THR A 1 217 ? 3.299 15.387 20.481 1.00 67.50 217 THR A N 1
ATOM 1715 C CA . THR A 1 217 ? 1.968 15.913 20.114 1.00 67.50 217 THR A CA 1
ATOM 1716 C C . THR A 1 217 ? 1.596 15.652 18.649 1.00 67.50 217 THR A C 1
ATOM 1718 O O . THR A 1 217 ? 0.423 15.721 18.275 1.00 67.50 217 THR A O 1
ATOM 1721 N N . ASN A 1 218 ? 2.570 15.311 17.799 1.00 79.75 218 ASN A N 1
ATOM 1722 C CA . ASN A 1 218 ? 2.302 14.962 16.410 1.00 79.75 218 ASN A CA 1
ATOM 1723 C C . ASN A 1 218 ? 1.780 13.532 16.245 1.00 79.75 218 ASN A C 1
ATOM 1725 O O . ASN A 1 218 ? 1.251 13.220 15.180 1.00 79.75 218 ASN A O 1
ATOM 1729 N N . ILE A 1 219 ? 1.862 12.671 17.270 1.00 87.19 219 ILE A N 1
ATOM 1730 C CA . ILE A 1 219 ? 1.293 11.316 17.198 1.00 87.19 219 ILE A CA 1
ATOM 1731 C C . ILE A 1 219 ? -0.236 11.387 17.221 1.00 87.19 219 ILE A C 1
ATOM 1733 O O . ILE A 1 219 ? -0.902 10.700 16.442 1.00 87.19 219 ILE A O 1
ATOM 1737 N N . GLU A 1 220 ? -0.805 12.258 18.053 1.00 90.69 220 GLU A N 1
ATOM 1738 C CA . GLU A 1 220 ? -2.242 12.525 18.059 1.00 90.69 220 GLU A CA 1
ATOM 1739 C C . GLU A 1 220 ? -2.668 13.136 16.718 1.00 90.69 220 GLU A C 1
ATOM 1741 O O . GLU A 1 220 ? -3.608 12.643 16.096 1.00 90.69 220 GLU A O 1
ATOM 1746 N N . LYS A 1 221 ? -1.910 14.115 16.198 1.00 92.31 221 LYS A N 1
ATOM 1747 C CA . LYS A 1 221 ? -2.151 14.675 14.856 1.00 92.31 221 LYS A CA 1
ATOM 1748 C C . LYS A 1 221 ? -2.123 13.594 13.770 1.00 92.31 221 LYS A C 1
ATOM 1750 O O . LYS A 1 221 ? -3.047 13.526 12.965 1.00 92.31 221 LYS A O 1
ATOM 1755 N N . LYS A 1 222 ? -1.111 12.719 13.754 1.00 94.25 222 LYS A N 1
ATOM 1756 C CA . LYS A 1 222 ? -1.012 11.592 12.809 1.00 94.25 222 LYS A CA 1
ATOM 1757 C C . LYS A 1 222 ? -2.229 10.683 12.889 1.00 94.25 222 LYS A C 1
ATOM 1759 O O . LYS A 1 222 ? -2.760 10.273 11.862 1.00 94.25 222 LYS A O 1
ATOM 1764 N N . THR A 1 223 ? -2.664 10.389 14.110 1.00 95.94 223 THR A N 1
ATOM 1765 C CA . THR A 1 223 ? -3.829 9.544 14.370 1.00 95.94 223 THR A CA 1
ATOM 1766 C C . THR A 1 223 ? -5.098 10.178 13.802 1.00 95.94 223 THR A C 1
ATOM 1768 O O . THR A 1 223 ? -5.854 9.498 13.111 1.00 95.94 223 THR A O 1
ATOM 1771 N N . GLU A 1 224 ? -5.316 11.477 14.017 1.00 96.06 224 GLU A N 1
ATOM 1772 C CA . GLU A 1 224 ? -6.477 12.185 13.462 1.00 96.06 224 GLU A CA 1
ATOM 1773 C C . GLU A 1 224 ? -6.434 12.278 11.932 1.00 96.06 224 GLU A C 1
ATOM 1775 O O . GLU A 1 224 ? -7.443 12.026 11.277 1.00 96.06 224 GLU A O 1
ATOM 1780 N N . LEU A 1 225 ? -5.263 12.536 11.341 1.00 97.19 225 LEU A N 1
ATOM 1781 C CA . LEU A 1 225 ? -5.097 12.534 9.883 1.00 97.19 225 LEU A CA 1
ATOM 1782 C C . LEU A 1 225 ? -5.362 11.152 9.273 1.00 97.19 225 LEU A C 1
ATOM 1784 O O . LEU A 1 225 ? -6.024 11.037 8.240 1.00 97.19 225 LEU A O 1
ATOM 1788 N N . ALA A 1 226 ? -4.907 10.088 9.934 1.00 98.00 226 ALA A N 1
ATOM 1789 C CA . ALA A 1 226 ? -5.194 8.726 9.515 1.00 98.00 226 ALA A CA 1
ATOM 1790 C C . ALA A 1 226 ? -6.693 8.399 9.606 1.00 98.00 226 ALA A C 1
ATOM 1792 O O . ALA A 1 226 ? -7.239 7.810 8.672 1.00 98.00 226 ALA A O 1
ATOM 1793 N N . ARG A 1 227 ? -7.380 8.816 10.679 1.00 98.19 227 ARG A N 1
ATOM 1794 C CA . ARG A 1 227 ? -8.841 8.672 10.824 1.00 98.19 227 ARG A CA 1
ATOM 1795 C C . ARG A 1 227 ? -9.591 9.441 9.736 1.00 98.19 227 ARG A C 1
ATOM 1797 O O . ARG A 1 227 ? -10.489 8.883 9.113 1.00 98.19 227 ARG A O 1
ATOM 1804 N N . ALA A 1 228 ? -9.178 10.673 9.450 1.00 97.75 228 ALA A N 1
ATOM 1805 C CA . ALA A 1 228 ? -9.756 11.494 8.390 1.00 97.75 228 ALA A CA 1
ATOM 1806 C C . ALA A 1 228 ? -9.603 10.838 7.007 1.00 97.75 228 ALA A C 1
ATOM 1808 O O . ALA A 1 228 ? -10.537 10.853 6.209 1.00 97.75 228 ALA A O 1
ATOM 1809 N N . GLN A 1 229 ? -8.459 10.212 6.717 1.00 98.00 229 GLN A N 1
ATOM 1810 C CA . GLN A 1 229 ? -8.258 9.538 5.432 1.00 98.00 229 GLN A CA 1
ATOM 1811 C C . GLN A 1 229 ? -9.045 8.223 5.316 1.00 98.00 229 GLN A C 1
ATOM 1813 O O . GLN A 1 229 ? -9.552 7.921 4.234 1.00 98.00 229 GLN A O 1
ATOM 1818 N N . LEU A 1 230 ? -9.203 7.468 6.414 1.00 97.94 230 LEU A N 1
ATOM 1819 C CA . LEU A 1 230 ? -10.130 6.327 6.466 1.00 97.94 230 LEU A CA 1
ATOM 1820 C C . LEU A 1 230 ? -11.559 6.784 6.155 1.00 97.94 230 LEU A C 1
ATOM 1822 O O . LEU A 1 230 ? -12.234 6.182 5.324 1.00 97.94 230 LEU A O 1
ATOM 1826 N N . GLU A 1 231 ? -11.999 7.868 6.789 1.00 96.69 231 GLU A N 1
ATOM 1827 C CA . GLU A 1 231 ? -13.327 8.448 6.603 1.00 96.69 231 GLU A CA 1
ATOM 1828 C C . GLU A 1 231 ? -13.566 8.896 5.152 1.00 96.69 231 GLU A C 1
ATOM 1830 O O . GLU A 1 231 ? -14.571 8.515 4.554 1.00 96.69 231 GLU A O 1
ATOM 1835 N N . ARG A 1 232 ? -12.619 9.624 4.545 1.00 95.88 232 ARG A N 1
ATOM 1836 C CA . ARG A 1 232 ? -12.702 10.042 3.131 1.00 95.88 232 ARG A CA 1
ATOM 1837 C C . ARG A 1 232 ? -12.786 8.858 2.178 1.00 95.88 232 ARG A C 1
ATOM 1839 O O . ARG A 1 232 ? -13.514 8.923 1.188 1.00 95.88 232 ARG A O 1
ATOM 1846 N N . ALA A 1 233 ? -12.044 7.786 2.464 1.00 95.38 233 ALA A N 1
ATOM 1847 C CA . ALA A 1 233 ? -12.161 6.554 1.702 1.00 95.38 233 ALA A CA 1
ATOM 1848 C C . ALA A 1 233 ? -13.565 5.964 1.870 1.00 95.38 233 ALA A C 1
ATOM 1850 O O . ALA A 1 233 ? -14.184 5.621 0.873 1.00 95.38 233 ALA A O 1
ATOM 1851 N N . CYS A 1 234 ? -14.078 5.899 3.100 1.00 93.88 234 CYS A N 1
ATOM 1852 C CA . CYS A 1 234 ? -15.378 5.318 3.433 1.00 93.88 234 CYS A CA 1
ATOM 1853 C C . CYS A 1 234 ? -16.568 6.053 2.808 1.00 93.88 234 CYS A C 1
ATOM 1855 O O . CYS A 1 234 ? -17.554 5.428 2.422 1.00 93.88 234 CYS A O 1
ATOM 1857 N N . GLU A 1 235 ? -16.471 7.372 2.657 1.00 93.19 235 GLU A N 1
ATOM 1858 C CA . GLU A 1 235 ? -17.499 8.206 2.025 1.00 93.19 235 GLU A CA 1
ATOM 1859 C C . GLU A 1 235 ? -17.797 7.794 0.577 1.00 93.19 235 GLU A C 1
ATOM 1861 O O . GLU A 1 235 ? -18.926 7.938 0.095 1.00 93.19 235 GLU A O 1
ATOM 1866 N N . GLN A 1 236 ? -16.800 7.255 -0.126 1.00 90.25 236 GLN A N 1
ATOM 1867 C CA . GLN A 1 236 ? -16.913 7.005 -1.554 1.00 90.25 236 GLN A CA 1
ATOM 1868 C C . GLN A 1 236 ? -17.963 5.941 -1.867 1.00 90.25 236 GLN A C 1
ATOM 1870 O O . GLN A 1 236 ? -17.975 4.852 -1.288 1.00 90.25 236 GLN A O 1
ATOM 1875 N N . ARG A 1 237 ? -18.809 6.229 -2.856 1.00 85.56 237 ARG A N 1
ATOM 1876 C CA . ARG A 1 237 ? -19.787 5.279 -3.397 1.00 85.56 237 ARG A CA 1
ATOM 1877 C C . ARG A 1 237 ? -19.238 4.643 -4.662 1.00 85.56 237 ARG A C 1
ATOM 1879 O O . ARG A 1 237 ? -18.635 5.319 -5.494 1.00 85.56 237 ARG A O 1
ATOM 1886 N N . GLY A 1 238 ? -19.404 3.332 -4.787 1.00 74.44 238 GLY A N 1
ATOM 1887 C CA . GLY A 1 238 ? -18.992 2.618 -5.985 1.00 74.44 238 GLY A CA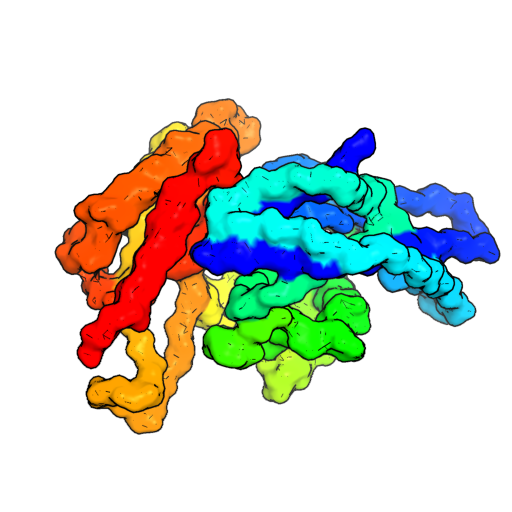 1
ATOM 1888 C C . GLY A 1 238 ? -20.078 2.718 -7.051 1.00 74.44 238 GLY A C 1
ATOM 1889 O O . GLY A 1 238 ? -21.256 2.516 -6.764 1.00 74.44 238 GLY A O 1
ATOM 1890 N N . HIS A 1 239 ? -19.686 3.000 -8.289 1.00 68.88 239 HIS A N 1
ATOM 1891 C CA . HIS A 1 239 ? -20.582 2.934 -9.436 1.00 68.88 239 HIS A CA 1
ATOM 1892 C C . HIS A 1 239 ? -20.278 1.650 -10.211 1.00 68.88 239 HIS A C 1
ATOM 1894 O O . HIS A 1 239 ? -19.179 1.483 -10.734 1.00 68.88 239 HIS A O 1
ATOM 1900 N N . TYR A 1 240 ? -21.240 0.727 -10.262 1.00 66.19 240 TYR A N 1
ATOM 1901 C CA . TYR A 1 240 ? -21.091 -0.562 -10.941 1.00 66.19 240 TYR A CA 1
ATOM 1902 C C . TYR A 1 240 ? -22.228 -0.764 -11.941 1.00 66.19 240 TYR A C 1
ATOM 1904 O O . TYR A 1 240 ? -23.367 -0.358 -11.693 1.00 66.19 240 TYR A O 1
ATOM 1912 N N . HIS A 1 241 ? -21.928 -1.420 -13.063 1.00 55.50 241 HIS A N 1
ATOM 1913 C CA . HIS A 1 241 ? -22.945 -1.789 -14.044 1.00 55.50 241 HIS A CA 1
ATOM 1914 C C . HIS A 1 241 ? -23.956 -2.739 -13.388 1.00 55.50 241 HIS A C 1
ATOM 1916 O O . HIS A 1 241 ? -23.566 -3.744 -12.797 1.00 55.50 241 HIS A O 1
ATOM 1922 N N . GLY A 1 242 ? -25.247 -2.408 -13.487 1.00 56.66 242 GLY A N 1
ATOM 1923 C CA . GLY A 1 242 ? -26.338 -3.195 -12.902 1.00 56.66 242 GLY A CA 1
ATOM 1924 C C . GLY A 1 242 ? -26.863 -2.705 -11.545 1.00 56.66 242 GLY A C 1
ATOM 1925 O O . GLY A 1 242 ? -27.809 -3.299 -11.036 1.00 56.66 242 GLY A O 1
ATOM 1926 N N . MET A 1 243 ? -26.316 -1.627 -10.966 1.00 66.00 243 MET A N 1
ATOM 1927 C CA . MET A 1 243 ? -26.936 -0.958 -9.808 1.00 66.00 243 MET A CA 1
ATOM 1928 C C . MET A 1 243 ? -28.265 -0.278 -10.211 1.00 66.00 243 MET A C 1
ATOM 1930 O O . MET A 1 243 ? -28.328 0.329 -11.287 1.00 66.00 243 MET A O 1
ATOM 1934 N N . PRO A 1 244 ? -29.311 -0.296 -9.357 1.00 60.62 244 PRO A N 1
ATOM 1935 C CA . PRO A 1 244 ? -30.491 0.543 -9.549 1.00 60.62 244 PRO A CA 1
ATOM 1936 C C . PRO A 1 244 ? -30.066 2.014 -9.644 1.00 60.62 244 PRO A C 1
ATOM 1938 O O . PRO A 1 244 ? -29.348 2.507 -8.775 1.00 60.62 244 PRO A O 1
ATOM 1941 N N . ASN A 1 245 ? -30.490 2.713 -10.698 1.00 66.75 245 ASN A N 1
ATOM 1942 C CA . ASN A 1 245 ? -30.088 4.095 -11.002 1.00 66.75 245 ASN A CA 1
ATOM 1943 C C . ASN A 1 245 ? -28.592 4.289 -11.321 1.00 66.75 245 ASN A C 1
ATOM 1945 O O . ASN A 1 245 ? -28.074 5.398 -11.171 1.00 66.75 245 ASN A O 1
ATOM 1949 N N . ALA A 1 246 ? -27.882 3.246 -11.771 1.00 65.44 246 ALA A N 1
ATOM 1950 C CA . ALA A 1 246 ? -26.570 3.444 -12.378 1.00 65.44 246 ALA A CA 1
ATOM 1951 C C . ALA A 1 246 ? -26.698 4.417 -13.568 1.00 65.44 246 ALA A C 1
ATOM 1953 O O . ALA A 1 246 ? -27.579 4.215 -14.409 1.00 65.44 246 ALA A O 1
ATOM 1954 N N . PRO A 1 247 ? -25.854 5.460 -13.661 1.00 68.44 247 PRO A N 1
ATOM 1955 C CA . PRO A 1 247 ? -25.848 6.322 -14.836 1.00 68.44 247 PRO A CA 1
ATOM 1956 C C . PRO A 1 247 ? -25.497 5.503 -16.087 1.00 68.44 247 PRO A C 1
ATOM 1958 O O . PRO A 1 247 ? -24.738 4.535 -16.005 1.00 68.44 247 PRO A O 1
ATOM 1961 N N . GLU A 1 248 ? -26.045 5.900 -17.241 1.00 72.44 248 GLU A N 1
ATOM 1962 C CA . GLU A 1 248 ? -25.833 5.223 -18.534 1.00 72.44 248 GLU A CA 1
ATOM 1963 C C . GLU A 1 248 ? -24.337 5.087 -18.867 1.00 72.44 248 GLU A C 1
ATOM 1965 O O . GLU A 1 248 ? -23.888 4.049 -19.354 1.00 72.44 248 GLU A O 1
ATOM 1970 N N . GLN A 1 249 ? -23.550 6.097 -18.486 1.00 70.69 249 GLN A N 1
ATOM 1971 C CA . GLN A 1 249 ? -22.098 6.040 -18.421 1.00 70.69 249 GLN A CA 1
ATOM 1972 C C . GLN A 1 249 ? -21.657 6.109 -16.957 1.00 70.69 249 GLN A C 1
ATOM 1974 O O . GLN A 1 249 ? -21.900 7.105 -16.273 1.00 70.69 249 GLN A O 1
ATOM 1979 N N . LEU A 1 250 ? -21.003 5.052 -16.466 1.00 65.25 250 LEU A N 1
ATOM 1980 C CA . LEU A 1 250 ? -20.435 5.066 -15.121 1.00 65.25 250 LEU A CA 1
ATOM 1981 C C . LEU A 1 250 ? -19.350 6.148 -15.040 1.00 65.25 250 LEU A C 1
ATOM 1983 O O . LEU A 1 250 ? -18.534 6.252 -15.964 1.00 65.25 250 LEU A O 1
ATOM 1987 N N . PRO A 1 251 ? -19.293 6.930 -13.948 1.00 69.25 251 PRO A N 1
ATOM 1988 C CA . PRO A 1 251 ? -18.101 7.715 -13.680 1.00 69.25 251 PRO A CA 1
ATOM 1989 C C . PRO A 1 251 ? -16.891 6.773 -13.590 1.00 69.25 251 PRO A C 1
ATOM 1991 O O . PRO A 1 251 ? -17.024 5.583 -13.286 1.00 69.25 251 PRO A O 1
ATOM 1994 N N . GLY A 1 252 ? -15.705 7.310 -13.879 1.00 69.19 252 GLY A N 1
ATOM 1995 C CA . GLY A 1 252 ? -14.454 6.577 -13.702 1.00 69.19 252 GLY A CA 1
ATOM 1996 C C . GLY A 1 252 ? -14.296 6.039 -12.270 1.00 69.19 252 GLY A C 1
ATOM 1997 O O . GLY A 1 252 ? -15.024 6.451 -11.363 1.00 69.19 252 GLY A O 1
ATOM 1998 N N . PRO A 1 253 ? -13.355 5.107 -12.043 1.00 80.75 253 PRO A N 1
ATOM 1999 C CA . PRO A 1 253 ? -13.143 4.545 -10.717 1.00 80.75 253 PRO A CA 1
ATOM 2000 C C . PRO A 1 253 ? -12.792 5.646 -9.709 1.00 80.75 253 PRO A C 1
ATOM 2002 O O . PRO A 1 253 ? -12.061 6.582 -10.035 1.00 80.75 253 PRO A O 1
ATOM 2005 N N . ASN A 1 254 ? -13.269 5.494 -8.470 1.00 88.94 254 ASN A N 1
ATOM 2006 C CA . ASN A 1 254 ? -12.796 6.312 -7.354 1.00 88.94 254 ASN A CA 1
ATOM 2007 C C . ASN A 1 254 ? -11.264 6.215 -7.259 1.00 88.94 254 ASN A C 1
ATOM 2009 O O . ASN A 1 254 ? -10.715 5.138 -7.527 1.00 88.94 254 ASN A O 1
ATOM 2013 N N . PRO A 1 255 ? -10.564 7.292 -6.854 1.00 93.56 255 PRO A N 1
ATOM 2014 C CA . PRO A 1 255 ? -9.121 7.231 -6.681 1.00 93.56 255 PRO A CA 1
ATOM 2015 C C . PRO A 1 255 ? -8.745 6.192 -5.622 1.00 93.56 255 PRO A C 1
ATOM 2017 O O . PRO A 1 255 ? -9.522 5.869 -4.719 1.00 93.56 255 PRO A O 1
ATOM 2020 N N . LEU A 1 256 ? -7.517 5.687 -5.697 1.00 95.44 256 LEU A N 1
ATOM 2021 C CA . LEU A 1 256 ? -6.936 4.889 -4.627 1.00 95.44 256 LEU A CA 1
ATOM 2022 C C . LEU A 1 256 ? -6.660 5.80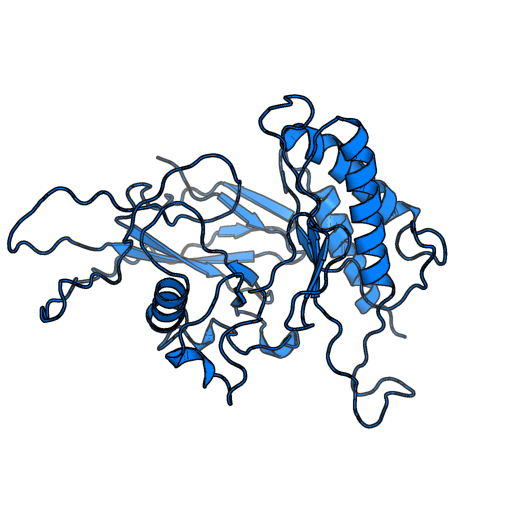4 -3.432 1.00 95.44 256 LEU A C 1
ATOM 2024 O O . LEU A 1 256 ? -5.748 6.629 -3.470 1.00 95.44 256 LEU A O 1
ATOM 2028 N N . PHE A 1 257 ? -7.441 5.649 -2.367 1.00 97.38 257 PHE A N 1
ATOM 2029 C CA . PHE A 1 257 ? -7.179 6.311 -1.093 1.00 97.38 257 PHE A CA 1
ATOM 2030 C C . PHE A 1 257 ? -6.046 5.578 -0.387 1.00 97.38 257 PHE A C 1
ATOM 2032 O O . PHE A 1 257 ? -6.243 4.455 0.069 1.00 97.38 257 PHE A O 1
ATOM 2039 N N . VAL A 1 258 ? -4.865 6.185 -0.316 1.00 98.19 258 VAL A N 1
ATOM 2040 C CA . VAL A 1 258 ? -3.695 5.616 0.359 1.00 98.19 258 VAL A CA 1
ATOM 2041 C C . VAL A 1 258 ? -3.484 6.341 1.682 1.00 98.19 258 VAL A C 1
ATOM 2043 O O . VAL A 1 258 ? -3.460 7.569 1.738 1.00 98.19 258 VAL A O 1
ATOM 2046 N N . ASN A 1 259 ? -3.355 5.583 2.761 1.00 98.38 259 ASN A N 1
ATOM 2047 C CA . ASN A 1 259 ? -3.298 6.109 4.113 1.00 98.38 259 ASN A CA 1
ATOM 2048 C C . ASN A 1 259 ? -2.094 5.529 4.851 1.00 98.38 259 ASN A C 1
ATOM 2050 O O . ASN A 1 259 ? -2.108 4.358 5.238 1.00 98.38 259 ASN A O 1
ATOM 2054 N N . PHE A 1 260 ? -1.050 6.332 5.038 1.00 97.75 260 PHE A N 1
ATOM 2055 C CA . PHE A 1 260 ? 0.119 5.915 5.802 1.00 97.75 260 PHE A CA 1
ATOM 2056 C C . PHE A 1 260 ? -0.154 6.125 7.287 1.00 97.75 260 PHE A C 1
ATOM 2058 O O . PHE A 1 260 ? -0.354 7.251 7.729 1.00 97.75 260 PHE A O 1
ATOM 2065 N N . LEU A 1 261 ? -0.128 5.056 8.076 1.00 96.81 261 LEU A N 1
ATOM 2066 C CA . LEU A 1 261 ? -0.053 5.126 9.540 1.00 96.81 261 LEU A CA 1
ATOM 2067 C C . LEU A 1 261 ? 1.391 5.334 10.012 1.00 96.81 261 LEU A C 1
ATOM 2069 O O . LEU A 1 261 ? 1.632 5.806 11.120 1.00 96.81 261 LEU A O 1
ATOM 2073 N N . THR A 1 262 ? 2.342 5.009 9.137 1.00 92.19 262 THR A N 1
ATOM 2074 C CA . THR A 1 262 ? 3.784 5.113 9.347 1.00 92.19 262 THR A CA 1
ATOM 2075 C C . THR A 1 262 ? 4.226 6.567 9.469 1.00 92.19 262 THR A C 1
ATOM 2077 O O . THR A 1 262 ? 3.714 7.445 8.767 1.00 92.19 262 THR A O 1
ATOM 2080 N N . ALA A 1 263 ? 5.209 6.817 10.328 1.00 88.19 263 ALA A N 1
ATOM 2081 C CA . ALA A 1 263 ? 5.918 8.087 10.431 1.00 88.19 263 ALA A CA 1
ATOM 2082 C C . ALA A 1 263 ? 7.249 7.877 11.164 1.00 88.19 263 ALA A C 1
ATOM 2084 O O . ALA A 1 263 ? 7.484 6.821 11.757 1.00 88.19 263 ALA A O 1
ATOM 2085 N N . SER A 1 264 ? 8.134 8.874 11.127 1.00 84.12 264 SER A N 1
ATOM 2086 C CA . SER A 1 264 ? 9.426 8.771 11.806 1.00 84.12 264 SER A CA 1
ATOM 2087 C C . SER A 1 264 ? 9.994 10.136 12.176 1.00 84.12 264 SER A C 1
ATOM 2089 O O . SER A 1 264 ? 9.828 11.114 11.451 1.00 84.12 264 SER A O 1
ATOM 2091 N N . ASN A 1 265 ? 10.738 10.193 13.276 1.00 81.19 265 ASN A N 1
ATOM 2092 C CA . ASN A 1 265 ? 11.741 11.228 13.485 1.00 81.19 265 ASN A CA 1
ATOM 2093 C C . ASN A 1 265 ? 12.999 10.606 14.095 1.00 81.19 265 ASN A C 1
ATOM 2095 O O . ASN A 1 265 ? 12.979 10.051 15.192 1.00 81.19 265 ASN A O 1
ATOM 2099 N N . PHE A 1 266 ? 14.112 10.730 13.376 1.00 70.31 266 PHE A N 1
ATOM 2100 C CA . PHE A 1 266 ? 15.412 10.196 13.775 1.00 70.31 266 PHE A CA 1
ATOM 2101 C C . PHE A 1 266 ? 16.012 10.886 15.002 1.00 70.31 266 PHE A C 1
ATOM 2103 O O . PHE A 1 266 ? 16.746 10.255 15.761 1.00 70.31 266 PHE A O 1
ATOM 2110 N N . PHE A 1 267 ? 15.707 12.167 15.197 1.00 75.25 267 PHE A N 1
ATOM 2111 C CA . PHE A 1 267 ? 16.289 13.003 16.244 1.00 75.25 267 PHE A CA 1
ATOM 2112 C C . PHE A 1 267 ? 15.521 12.924 17.567 1.00 75.25 267 PHE A C 1
ATOM 2114 O O . PHE A 1 267 ? 16.055 13.309 18.604 1.00 75.25 267 PHE A O 1
ATOM 2121 N N . SER A 1 268 ? 14.294 12.394 17.558 1.00 79.50 268 SER A N 1
ATOM 2122 C CA . SER A 1 268 ? 13.471 12.234 18.757 1.00 79.50 268 SER A CA 1
ATOM 2123 C C . SER A 1 268 ? 13.187 10.761 19.020 1.00 79.50 268 SER A C 1
ATOM 2125 O O . SER A 1 268 ? 12.346 10.147 18.367 1.00 79.50 268 SER A O 1
ATOM 2127 N N . ALA A 1 269 ? 13.844 10.195 20.037 1.00 78.69 269 ALA A N 1
ATOM 2128 C CA . ALA A 1 269 ? 13.646 8.799 20.428 1.00 78.69 269 ALA A CA 1
ATOM 2129 C C . ALA A 1 269 ? 12.195 8.477 20.817 1.00 78.69 269 ALA A C 1
ATOM 2131 O O . ALA A 1 269 ? 11.808 7.312 20.784 1.00 78.69 269 ALA A O 1
ATOM 2132 N N . GLY A 1 270 ? 11.391 9.470 21.218 1.00 78.44 270 GLY A N 1
ATOM 2133 C CA . GLY A 1 270 ? 9.953 9.316 21.475 1.00 78.44 270 GLY A CA 1
ATOM 2134 C C . GLY A 1 270 ? 9.112 9.133 20.206 1.00 78.44 270 GLY A C 1
ATOM 2135 O O . GLY A 1 270 ? 8.016 8.587 20.284 1.00 78.44 270 GLY A O 1
ATOM 2136 N N . CYS A 1 271 ? 9.652 9.529 19.054 1.00 82.19 271 CYS A N 1
ATOM 2137 C CA . CYS A 1 271 ? 9.020 9.499 17.736 1.00 82.19 271 CYS A CA 1
ATOM 2138 C C . CYS A 1 271 ? 9.729 8.512 16.788 1.00 82.19 271 CYS A C 1
ATOM 2140 O O . CYS A 1 271 ? 9.687 8.659 15.565 1.00 82.19 271 CYS A O 1
ATOM 2142 N N . TRP A 1 272 ? 10.416 7.506 17.337 1.00 87.69 272 TRP A N 1
ATOM 2143 C CA . TRP A 1 272 ? 10.885 6.378 16.538 1.00 87.69 272 TRP A CA 1
ATOM 2144 C C . TRP A 1 272 ? 9.694 5.573 16.004 1.00 87.69 272 TRP A C 1
ATOM 2146 O O . TRP A 1 272 ? 8.685 5.471 16.708 1.00 87.69 272 TRP A O 1
ATOM 2156 N N . PRO A 1 273 ? 9.798 4.974 14.803 1.00 89.56 273 PRO A N 1
ATOM 2157 C CA . PRO A 1 273 ? 8.636 4.376 14.145 1.00 89.56 273 PRO A CA 1
ATOM 2158 C C . PRO A 1 273 ? 7.936 3.296 14.987 1.00 89.56 273 PRO A C 1
ATOM 2160 O O . PRO A 1 273 ? 6.712 3.246 15.015 1.00 89.56 273 PRO A O 1
ATOM 2163 N N . GLU A 1 274 ? 8.688 2.520 15.778 1.00 90.00 274 GLU A N 1
ATOM 2164 C CA . GLU A 1 274 ? 8.139 1.536 16.725 1.00 90.00 274 GLU A CA 1
ATOM 2165 C C . GLU A 1 274 ? 7.176 2.181 17.735 1.00 90.00 274 GLU A C 1
ATOM 2167 O O . GLU A 1 274 ? 6.064 1.702 17.945 1.00 90.00 274 GLU A O 1
ATOM 2172 N N . LYS A 1 275 ? 7.577 3.305 18.343 1.00 89.19 275 LYS A N 1
ATOM 2173 C CA . LYS A 1 275 ? 6.772 4.005 19.357 1.00 89.19 275 LYS A CA 1
ATOM 2174 C C . LYS A 1 275 ? 5.559 4.697 18.755 1.00 89.19 275 LYS A C 1
ATOM 2176 O O . LYS A 1 275 ? 4.542 4.842 19.431 1.00 89.19 275 LYS A O 1
ATOM 2181 N N . ILE A 1 276 ? 5.672 5.128 17.500 1.00 90.25 276 ILE A N 1
ATOM 2182 C CA . ILE A 1 276 ? 4.548 5.677 16.745 1.00 90.25 276 ILE A CA 1
ATOM 2183 C C . ILE A 1 276 ? 3.547 4.557 16.459 1.00 90.25 276 ILE A C 1
ATOM 2185 O O . ILE A 1 276 ? 2.384 4.690 16.830 1.00 90.25 276 ILE A O 1
ATOM 2189 N N . ALA A 1 277 ? 3.990 3.430 15.895 1.00 93.56 277 ALA A N 1
ATOM 2190 C CA . ALA A 1 277 ? 3.131 2.284 15.599 1.00 93.56 277 ALA A CA 1
ATOM 2191 C C . ALA A 1 277 ? 2.436 1.735 16.857 1.00 93.56 277 ALA A C 1
ATOM 2193 O O . ALA A 1 277 ? 1.235 1.476 16.823 1.00 93.56 277 ALA A O 1
ATOM 2194 N N . ALA A 1 278 ? 3.147 1.664 17.990 1.00 93.31 278 ALA A N 1
ATOM 2195 C CA . ALA A 1 278 ? 2.597 1.233 19.279 1.00 93.31 278 ALA A CA 1
ATOM 2196 C C . ALA A 1 278 ? 1.445 2.116 19.803 1.00 93.31 278 ALA A C 1
ATOM 2198 O O . ALA A 1 278 ? 0.688 1.684 20.669 1.00 93.31 278 ALA A O 1
ATOM 2199 N N . LYS A 1 279 ? 1.299 3.345 19.290 1.00 94.50 279 LYS A N 1
ATOM 2200 C CA . LYS A 1 279 ? 0.198 4.261 19.628 1.00 94.50 279 LYS A CA 1
ATOM 2201 C C . LYS A 1 279 ? -0.844 4.361 18.517 1.00 94.50 279 LYS A C 1
ATOM 2203 O O . LYS A 1 279 ? -2.038 4.261 18.788 1.00 94.50 279 LYS A O 1
ATOM 2208 N N . VAL A 1 280 ? -0.401 4.552 17.274 1.00 96.19 280 VAL A N 1
ATOM 2209 C CA . VAL A 1 280 ? -1.287 4.755 16.122 1.00 96.19 280 VAL A CA 1
ATOM 2210 C C . VAL A 1 280 ? -2.066 3.478 15.816 1.00 96.19 280 VAL A C 1
ATOM 2212 O O . VAL A 1 280 ? -3.281 3.551 15.653 1.00 96.19 280 VAL A O 1
ATOM 2215 N N . ASN A 1 281 ? -1.426 2.302 15.800 1.00 97.56 281 ASN A N 1
ATOM 2216 C CA . ASN A 1 281 ? -2.101 1.063 15.397 1.00 97.56 281 ASN A CA 1
ATOM 2217 C C . ASN A 1 281 ? -3.296 0.727 16.316 1.00 97.56 281 ASN A C 1
ATOM 2219 O O . ASN A 1 281 ? -4.397 0.562 15.782 1.00 97.56 281 ASN A O 1
ATOM 2223 N N . PRO A 1 282 ? -3.164 0.716 17.663 1.00 97.31 282 PRO A N 1
ATOM 2224 C CA . PRO A 1 282 ? -4.311 0.508 18.552 1.00 97.31 282 PRO A CA 1
ATOM 2225 C C . PRO A 1 282 ? -5.390 1.589 18.418 1.00 97.31 282 PRO A C 1
ATOM 2227 O O . PRO A 1 282 ? -6.579 1.273 18.394 1.00 97.31 282 PRO A O 1
ATOM 2230 N N . ALA A 1 283 ? -4.999 2.858 18.264 1.00 97.88 283 ALA A N 1
ATOM 2231 C CA . ALA A 1 283 ? -5.945 3.966 18.120 1.00 97.88 283 ALA A CA 1
ATOM 2232 C C . ALA A 1 283 ? -6.751 3.905 16.808 1.00 97.88 283 ALA A C 1
ATOM 2234 O O . ALA A 1 283 ? -7.881 4.412 16.748 1.00 97.88 283 ALA A O 1
ATOM 2235 N N . ILE A 1 284 ? -6.177 3.306 15.759 1.00 98.50 284 ILE A N 1
ATOM 2236 C CA . ILE A 1 284 ? -6.868 3.022 14.501 1.00 98.50 284 ILE A CA 1
ATOM 2237 C C . ILE A 1 284 ? -7.765 1.791 14.629 1.00 98.50 284 ILE A C 1
ATOM 2239 O O . ILE A 1 284 ? -8.895 1.861 14.155 1.00 98.50 284 ILE A O 1
ATOM 2243 N N . ILE A 1 285 ? -7.345 0.720 15.315 1.00 98.31 285 ILE A N 1
ATOM 2244 C CA . ILE A 1 285 ? -8.233 -0.419 15.628 1.00 98.31 285 ILE A CA 1
ATOM 2245 C C . ILE A 1 285 ? -9.481 0.073 16.368 1.00 98.31 285 ILE A C 1
ATOM 2247 O O . ILE A 1 285 ? -10.599 -0.216 15.949 1.00 98.31 285 ILE A O 1
ATOM 2251 N N . GLU A 1 286 ? -9.305 0.863 17.428 1.00 97.94 286 GLU A N 1
ATOM 2252 C CA . GLU A 1 286 ? -10.417 1.422 18.201 1.00 97.94 286 GLU A CA 1
ATOM 2253 C C . GLU A 1 286 ? -11.366 2.237 17.310 1.00 97.94 286 GLU A C 1
ATOM 2255 O O . GLU A 1 286 ? -12.581 2.049 17.352 1.00 97.94 286 GLU A O 1
ATOM 2260 N N . TYR A 1 287 ? -10.826 3.116 16.460 1.00 98.12 287 TYR A N 1
ATOM 2261 C CA . TYR A 1 287 ? -11.641 3.892 15.526 1.00 98.12 287 TYR A CA 1
ATOM 2262 C C . TYR A 1 287 ? -12.406 2.992 14.547 1.00 98.12 287 TYR A C 1
ATOM 2264 O O . TYR A 1 287 ? -13.616 3.166 14.391 1.00 98.12 287 TYR A O 1
ATOM 2272 N N . LEU A 1 288 ? -11.728 2.011 13.943 1.00 97.56 288 LEU A N 1
ATOM 2273 C CA . LEU A 1 288 ? -12.327 1.048 13.020 1.00 97.56 288 LEU A CA 1
ATOM 2274 C C . LEU A 1 288 ? -13.440 0.226 13.676 1.00 97.56 288 LEU A C 1
ATOM 2276 O O . LEU A 1 288 ? -14.407 -0.094 12.999 1.00 97.56 288 LEU A O 1
ATOM 2280 N N . CYS A 1 289 ? -13.327 -0.112 14.959 1.00 96.12 289 CYS A N 1
ATOM 2281 C CA . CYS A 1 289 ? -14.326 -0.925 15.656 1.00 96.12 289 CYS A CA 1
ATOM 2282 C C . CYS A 1 289 ? -15.494 -0.106 16.224 1.00 96.12 289 CYS A C 1
ATOM 2284 O O . CYS A 1 289 ? -16.602 -0.626 16.326 1.00 96.12 289 CYS A O 1
ATOM 2286 N N . MET A 1 290 ? -15.257 1.147 16.623 1.00 95.50 290 MET A N 1
ATOM 2287 C CA . MET A 1 290 ? -16.215 1.911 17.437 1.00 95.50 290 MET A CA 1
ATOM 2288 C C . MET A 1 290 ? -16.889 3.074 16.701 1.00 95.50 290 MET A C 1
ATOM 2290 O O . MET A 1 290 ? -17.911 3.580 17.171 1.00 95.50 290 MET A O 1
ATOM 2294 N N . ARG A 1 291 ? -16.287 3.573 15.612 1.00 95.12 291 ARG A N 1
ATOM 2295 C CA . ARG A 1 291 ? -16.699 4.837 14.969 1.00 95.12 291 ARG A CA 1
ATOM 2296 C C . ARG A 1 291 ? -16.714 4.804 13.444 1.00 95.12 291 ARG A C 1
ATOM 2298 O O . ARG A 1 291 ? -17.533 5.496 12.847 1.00 95.12 291 ARG A O 1
ATOM 2305 N N . HIS A 1 292 ? -15.804 4.069 12.807 1.00 95.06 292 HIS A N 1
ATOM 2306 C CA . HIS A 1 292 ? -15.721 4.005 11.347 1.00 95.06 292 HIS A CA 1
ATOM 2307 C C . HIS A 1 292 ? -17.015 3.450 10.748 1.00 95.06 292 HIS A C 1
ATOM 2309 O O . HIS A 1 292 ? -17.598 2.521 11.294 1.00 95.06 292 HIS A O 1
ATOM 2315 N N . GLY A 1 293 ? -17.466 4.015 9.627 1.00 88.31 293 GLY A N 1
ATOM 2316 C CA . GLY A 1 293 ? -18.675 3.555 8.935 1.00 88.31 293 GLY A CA 1
ATOM 2317 C C . GLY A 1 293 ? -20.010 3.947 9.585 1.00 88.31 293 GLY A C 1
ATOM 2318 O O . GLY A 1 293 ? -21.053 3.571 9.049 1.00 88.31 293 GLY A O 1
ATOM 2319 N N . ASP A 1 294 ? -19.990 4.735 10.664 1.00 90.44 294 ASP A N 1
ATOM 2320 C CA . ASP A 1 294 ? -21.170 5.387 11.238 1.00 90.44 294 ASP A CA 1
ATOM 2321 C C . ASP A 1 294 ? -21.252 6.854 10.790 1.00 90.44 294 ASP A C 1
ATOM 2323 O O . ASP A 1 294 ? -20.286 7.615 10.907 1.00 90.44 294 ASP A O 1
ATOM 2327 N N . HIS A 1 295 ? -22.427 7.276 10.312 1.00 86.50 295 HIS A N 1
ATOM 2328 C CA . HIS A 1 295 ? -22.653 8.647 9.846 1.00 86.50 295 HIS A CA 1
ATOM 2329 C C . HIS A 1 295 ? -22.296 9.679 10.925 1.00 86.50 295 HIS A C 1
ATOM 2331 O O . HIS A 1 295 ? -22.787 9.606 12.052 1.00 86.50 295 HIS A O 1
ATOM 2337 N N . GLY A 1 296 ? -21.450 10.651 10.568 1.00 84.94 296 GLY A N 1
ATOM 2338 C CA . GLY A 1 296 ? -21.077 11.756 11.452 1.00 84.94 296 GLY A CA 1
ATOM 2339 C C . GLY A 1 296 ? -20.118 11.399 12.596 1.00 84.94 296 GLY A C 1
ATOM 2340 O O . GLY A 1 296 ? -19.853 12.257 13.434 1.00 84.94 296 GLY A O 1
ATOM 2341 N N . LYS A 1 297 ? -19.590 10.167 12.669 1.00 91.44 297 LYS A N 1
ATOM 2342 C CA . LYS A 1 297 ? -18.654 9.754 13.738 1.00 91.44 297 LYS A CA 1
ATOM 2343 C C . LYS A 1 297 ? -17.171 9.843 13.365 1.00 91.44 297 LYS A C 1
ATOM 2345 O O . LYS A 1 297 ? -16.315 9.592 14.221 1.00 91.44 297 LYS A O 1
ATOM 2350 N N . GLY A 1 298 ? -16.848 10.166 12.115 1.00 92.12 298 GLY A N 1
ATOM 2351 C CA . GLY A 1 298 ? -15.478 10.452 11.701 1.00 92.12 298 GLY A CA 1
ATOM 2352 C C . GLY A 1 298 ? -15.056 11.901 11.982 1.00 92.12 298 GLY A C 1
ATOM 2353 O O . GLY A 1 298 ? -15.904 12.731 12.318 1.00 92.12 298 GLY A O 1
ATOM 2354 N N . PRO A 1 299 ? -13.747 12.210 11.897 1.00 94.19 299 PRO A N 1
ATOM 2355 C CA . PRO A 1 299 ? -13.216 13.530 12.248 1.00 94.19 299 PRO A CA 1
ATOM 2356 C C . PRO A 1 299 ? -13.844 14.691 11.471 1.00 94.19 299 PRO A C 1
ATOM 2358 O O . PRO A 1 299 ? -14.006 15.777 12.025 1.00 94.19 299 PRO A O 1
ATOM 2361 N N . ASN A 1 300 ? -14.217 14.463 10.210 1.00 94.75 300 ASN A N 1
ATOM 2362 C CA . ASN A 1 300 ? -14.821 15.471 9.339 1.00 94.75 300 ASN A CA 1
ATOM 2363 C C . ASN A 1 300 ? -16.343 15.308 9.203 1.00 94.75 300 ASN A C 1
ATOM 2365 O O . ASN A 1 300 ? -16.967 16.063 8.461 1.00 94.75 300 ASN A O 1
ATOM 2369 N N . GLN A 1 301 ? -16.940 14.349 9.917 1.00 94.75 301 GLN A N 1
ATOM 2370 C CA . GLN A 1 301 ? -18.373 14.049 9.909 1.00 94.75 301 GLN A CA 1
ATOM 2371 C C . GLN A 1 301 ? -18.930 13.773 8.500 1.00 94.75 301 GLN A C 1
ATOM 2373 O O . GLN A 1 301 ? -20.048 14.176 8.170 1.00 94.75 301 GLN A O 1
ATOM 2378 N N . LEU A 1 302 ? -18.150 13.084 7.663 1.00 92.81 302 LEU A N 1
ATOM 2379 C CA . LEU A 1 302 ? -18.535 12.772 6.288 1.00 92.81 302 LEU A CA 1
ATOM 2380 C C . LEU A 1 302 ? -19.659 11.731 6.236 1.00 92.81 302 LEU A C 1
ATOM 2382 O O . LEU A 1 302 ? -19.968 11.017 7.201 1.00 92.81 302 LEU A O 1
ATOM 2386 N N . ALA A 1 303 ? -20.283 11.643 5.062 1.00 91.75 303 ALA A N 1
ATOM 2387 C CA . ALA A 1 303 ? -21.225 10.579 4.770 1.00 91.75 303 ALA A CA 1
ATOM 2388 C C . ALA A 1 303 ? -20.516 9.215 4.713 1.00 91.75 303 ALA A C 1
ATOM 2390 O O . ALA A 1 303 ? -19.302 9.117 4.569 1.00 91.75 303 ALA A O 1
ATOM 2391 N N . VAL A 1 304 ? -21.305 8.144 4.790 1.00 90.75 304 VAL A N 1
ATOM 2392 C CA . VAL A 1 304 ? -20.818 6.768 4.658 1.00 90.75 304 VAL A CA 1
ATOM 2393 C C . VAL A 1 304 ? -21.282 6.215 3.317 1.00 90.75 304 VAL A C 1
ATOM 2395 O O . VAL A 1 304 ? -22.473 6.260 2.988 1.00 90.75 304 VAL A O 1
ATOM 2398 N N . GLY A 1 305 ? -20.329 5.706 2.547 1.00 87.81 305 GLY A N 1
ATOM 2399 C CA . GLY A 1 305 ? -20.532 5.068 1.258 1.00 87.81 305 GLY A CA 1
ATOM 2400 C C . GLY A 1 305 ? -20.256 3.567 1.308 1.00 87.81 305 GLY A C 1
ATOM 2401 O O . GLY A 1 305 ? -20.750 2.838 2.180 1.00 87.81 305 GLY A O 1
ATOM 2402 N N . ASP A 1 306 ? -19.508 3.111 0.310 1.00 79.81 306 ASP A N 1
ATOM 2403 C CA . ASP A 1 306 ? -19.369 1.702 -0.080 1.00 79.81 306 ASP A CA 1
ATOM 2404 C C . ASP A 1 306 ? -17.943 1.213 0.085 1.00 79.81 306 ASP A C 1
ATOM 2406 O O . ASP A 1 306 ? -17.700 0.045 0.393 1.00 79.81 306 ASP A O 1
ATOM 2410 N N . SER A 1 307 ? -17.006 2.125 -0.134 1.00 80.75 307 SER A N 1
ATOM 2411 C CA . SER A 1 307 ? -15.600 1.899 0.116 1.00 80.75 307 SER A CA 1
ATOM 2412 C C . SER A 1 307 ? -15.374 1.643 1.607 1.00 80.75 307 SER A C 1
ATOM 2414 O O . SER A 1 307 ? -16.019 2.225 2.469 1.00 80.75 307 SER A O 1
ATOM 2416 N N . ALA A 1 308 ? -14.468 0.721 1.915 1.00 89.88 308 ALA A N 1
ATOM 2417 C CA . ALA A 1 308 ? -14.169 0.313 3.280 1.00 89.88 308 ALA A CA 1
ATOM 2418 C C . ALA A 1 308 ? -13.196 1.303 3.945 1.00 89.88 308 ALA A C 1
ATOM 2420 O O . ALA A 1 308 ? -13.596 2.282 4.564 1.00 89.88 308 ALA A O 1
ATOM 2421 N N . THR A 1 309 ? -11.899 1.051 3.799 1.00 95.56 309 THR A N 1
ATOM 2422 C CA . THR A 1 309 ? -10.822 1.778 4.491 1.00 95.56 309 THR A CA 1
ATOM 2423 C C . THR A 1 309 ? -9.828 2.434 3.533 1.00 95.56 309 THR A C 1
ATOM 2425 O O . THR A 1 309 ? -8.885 3.083 3.974 1.00 95.56 309 THR A O 1
ATOM 2428 N N . GLY A 1 310 ? -9.976 2.217 2.223 1.00 94.94 310 GLY A N 1
ATOM 2429 C CA . GLY A 1 310 ? -8.891 2.452 1.269 1.00 94.94 310 GLY A CA 1
ATOM 2430 C C . GLY A 1 310 ? -7.712 1.492 1.492 1.00 94.94 310 GLY A C 1
ATOM 2431 O O . GLY A 1 310 ? -7.863 0.423 2.090 1.00 94.94 310 GLY A O 1
ATOM 2432 N N . ILE A 1 311 ? -6.534 1.879 1.004 1.00 97.12 311 ILE A N 1
ATOM 2433 C CA . ILE A 1 311 ? -5.258 1.177 1.170 1.00 97.12 311 ILE A CA 1
ATOM 2434 C C . ILE A 1 311 ? -4.544 1.754 2.392 1.00 97.12 311 ILE A C 1
ATOM 2436 O O . ILE A 1 311 ? -4.081 2.893 2.368 1.00 97.12 311 ILE A O 1
ATOM 2440 N N . VAL A 1 312 ? -4.411 0.956 3.446 1.00 97.88 312 VAL A N 1
ATOM 2441 C CA . VAL A 1 312 ? -3.726 1.360 4.679 1.00 97.88 312 VAL A CA 1
ATOM 2442 C C . VAL A 1 312 ? -2.308 0.791 4.689 1.00 97.88 312 VAL A C 1
ATOM 2444 O O . VAL A 1 312 ? -2.119 -0.420 4.575 1.00 97.88 312 VAL A O 1
ATOM 2447 N N . VAL A 1 313 ? -1.312 1.664 4.826 1.00 97.12 313 VAL A N 1
ATOM 2448 C CA . VAL A 1 313 ? 0.108 1.306 4.930 1.00 97.12 313 VAL A CA 1
ATOM 2449 C C . VAL A 1 313 ? 0.540 1.489 6.378 1.00 97.12 313 VAL A C 1
ATOM 2451 O O . VAL A 1 313 ? 0.392 2.572 6.935 1.00 97.12 313 VAL A O 1
ATOM 2454 N N . THR A 1 314 ? 1.058 0.436 7.003 1.00 95.50 314 THR A N 1
ATOM 2455 C CA . THR A 1 314 ? 1.393 0.438 8.430 1.00 95.50 314 THR A CA 1
ATOM 2456 C C . THR A 1 314 ? 2.674 -0.331 8.704 1.00 95.50 314 THR A C 1
ATOM 2458 O O . THR A 1 314 ? 3.008 -1.277 7.988 1.00 95.50 314 THR A O 1
ATOM 2461 N N . ASP A 1 315 ? 3.353 0.049 9.779 1.00 92.31 315 ASP A N 1
ATOM 2462 C CA . ASP A 1 315 ? 4.535 -0.642 10.265 1.00 92.31 315 ASP A CA 1
ATOM 2463 C C . ASP A 1 315 ? 4.168 -1.707 11.322 1.00 92.31 315 ASP A C 1
ATOM 2465 O O . ASP A 1 315 ? 3.039 -1.747 11.823 1.00 92.31 315 ASP A O 1
ATOM 2469 N N . TRP A 1 316 ? 5.130 -2.582 11.649 1.00 91.31 316 TRP A N 1
ATOM 2470 C CA . TRP A 1 316 ? 5.009 -3.673 12.640 1.00 91.31 316 TRP A CA 1
ATOM 2471 C C . TRP A 1 316 ? 3.894 -4.704 12.368 1.00 91.31 316 TRP A C 1
ATOM 2473 O O . TRP A 1 316 ? 3.439 -5.401 13.269 1.00 91.31 316 TRP A O 1
ATOM 2483 N N . VAL A 1 317 ? 3.498 -4.885 11.103 1.00 89.94 317 VAL A N 1
ATOM 2484 C CA . VAL A 1 317 ? 2.485 -5.880 10.704 1.00 89.94 317 VAL A CA 1
ATOM 2485 C C . VAL A 1 317 ? 2.846 -7.296 11.161 1.00 89.94 317 VAL A C 1
ATOM 2487 O O . VAL A 1 317 ? 3.852 -7.848 10.698 1.00 89.94 317 VAL A O 1
ATOM 2490 N N . GLY A 1 318 ? 1.995 -7.915 11.983 1.00 89.69 318 GLY A N 1
ATOM 2491 C CA . GLY A 1 318 ? 2.169 -9.303 12.414 1.00 89.69 318 GLY A CA 1
ATOM 2492 C C . GLY A 1 318 ? 3.250 -9.498 13.477 1.00 89.69 318 GLY A C 1
ATOM 2493 O O . GLY A 1 318 ? 3.652 -10.642 13.712 1.00 89.69 318 GLY A O 1
ATOM 2494 N N . GLN A 1 319 ? 3.777 -8.412 14.055 1.00 90.31 319 GLN A N 1
ATOM 2495 C CA . GLN A 1 319 ? 4.779 -8.473 15.117 1.00 90.31 319 GLN A CA 1
ATOM 2496 C C . GLN A 1 319 ? 4.198 -9.211 16.326 1.00 90.31 319 GLN A C 1
ATOM 2498 O O . GLN A 1 319 ? 3.074 -8.946 16.728 1.00 90.31 319 GLN A O 1
ATOM 2503 N N . ASP A 1 320 ? 4.951 -10.167 16.875 1.00 90.19 320 ASP A N 1
ATOM 2504 C CA . ASP A 1 320 ? 4.547 -10.975 18.037 1.00 90.19 320 ASP A CA 1
ATOM 2505 C C . ASP A 1 320 ? 3.180 -11.675 17.887 1.00 90.19 320 ASP A C 1
ATOM 2507 O O . ASP A 1 320 ? 2.534 -12.043 18.864 1.00 90.19 320 ASP A O 1
ATOM 2511 N N . GLY A 1 321 ? 2.753 -11.908 16.639 1.00 90.75 321 GLY A N 1
ATOM 2512 C CA . GLY A 1 321 ? 1.457 -12.510 16.330 1.00 90.75 321 GLY A CA 1
ATOM 2513 C C . GLY A 1 321 ? 0.277 -11.535 16.373 1.00 90.75 321 GLY A C 1
ATOM 2514 O O . GLY A 1 321 ? -0.857 -11.989 16.226 1.00 90.75 321 GLY A O 1
ATOM 2515 N N . ASP A 1 322 ? 0.517 -10.231 16.525 1.00 94.31 322 ASP A N 1
ATOM 2516 C CA . ASP A 1 322 ? -0.520 -9.203 16.445 1.00 94.31 322 ASP A CA 1
ATOM 2517 C C . ASP A 1 322 ? -0.909 -8.929 14.985 1.00 94.31 322 ASP A C 1
ATOM 2519 O O . ASP A 1 322 ? -0.166 -8.342 14.189 1.00 94.31 322 ASP A O 1
ATOM 2523 N N . TRP A 1 323 ? -2.116 -9.371 14.645 1.00 96.00 323 TRP A N 1
ATOM 2524 C CA . TRP A 1 323 ? -2.742 -9.176 13.342 1.00 96.00 323 TRP A CA 1
ATOM 2525 C C . TRP A 1 323 ? -4.004 -8.326 13.421 1.00 96.00 323 TRP A C 1
ATOM 2527 O O . TRP A 1 323 ? -4.719 -8.226 12.421 1.00 96.00 323 TRP A O 1
ATOM 2537 N N . ASP A 1 324 ? -4.308 -7.730 14.571 1.00 96.62 324 ASP A N 1
ATOM 2538 C CA . ASP A 1 324 ? -5.635 -7.180 14.844 1.00 96.62 324 ASP A CA 1
ATOM 2539 C C . ASP A 1 324 ? -5.944 -5.977 13.956 1.00 96.62 324 ASP A C 1
ATOM 2541 O O . ASP A 1 324 ? -7.028 -5.904 13.375 1.00 96.62 324 ASP A O 1
ATOM 2545 N N . LEU A 1 325 ? -4.960 -5.102 13.728 1.00 97.50 325 LEU A N 1
ATOM 2546 C CA . LEU A 1 325 ? -5.109 -3.993 12.785 1.00 97.50 325 LEU A CA 1
ATOM 2547 C C . LEU A 1 325 ? -5.397 -4.491 11.363 1.00 97.50 325 LEU A C 1
ATOM 2549 O O . LEU A 1 325 ? -6.321 -4.006 10.712 1.00 97.50 325 LEU A O 1
ATOM 2553 N N . ILE A 1 326 ? -4.644 -5.485 10.882 1.00 96.88 326 ILE A N 1
ATOM 2554 C CA . ILE A 1 326 ? -4.843 -6.033 9.533 1.00 96.88 326 ILE A CA 1
ATOM 2555 C C . ILE A 1 326 ? -6.197 -6.736 9.428 1.00 96.88 326 ILE A C 1
ATOM 2557 O O . ILE A 1 326 ? -6.902 -6.556 8.436 1.00 96.88 326 ILE A O 1
ATOM 2561 N N . ARG A 1 327 ? -6.600 -7.489 10.454 1.00 96.75 327 ARG A N 1
ATOM 2562 C CA . ARG A 1 327 ? -7.915 -8.137 10.518 1.00 96.75 327 ARG A CA 1
ATOM 2563 C C . ARG A 1 327 ? -9.045 -7.118 10.502 1.00 96.75 327 ARG A C 1
ATOM 2565 O O . ARG A 1 327 ? -10.004 -7.330 9.768 1.00 96.75 327 ARG A O 1
ATOM 2572 N N . ALA A 1 328 ? -8.923 -6.017 11.243 1.00 96.81 328 ALA A N 1
ATOM 2573 C CA . ALA A 1 328 ? -9.907 -4.939 11.232 1.00 96.81 328 ALA A CA 1
ATOM 2574 C C . ALA A 1 328 ? -10.019 -4.309 9.834 1.00 96.81 328 ALA A C 1
ATOM 2576 O O . ALA A 1 328 ? -11.114 -4.242 9.278 1.00 96.81 328 ALA A O 1
ATOM 2577 N N . ILE A 1 329 ? -8.890 -3.931 9.222 1.00 96.62 329 ILE A N 1
ATOM 2578 C CA . ILE A 1 329 ? -8.844 -3.340 7.872 1.00 96.62 329 ILE A CA 1
ATOM 2579 C C . ILE A 1 329 ? -9.464 -4.283 6.833 1.00 96.62 329 ILE A C 1
ATOM 2581 O O . ILE A 1 329 ? -10.327 -3.883 6.053 1.00 96.62 329 ILE A O 1
ATOM 2585 N N . VAL A 1 330 ? -9.044 -5.550 6.813 1.00 94.62 330 VAL A N 1
ATOM 2586 C CA . VAL A 1 330 ? -9.544 -6.518 5.830 1.00 94.62 330 VAL A CA 1
ATOM 2587 C C . VAL A 1 330 ? -11.008 -6.865 6.104 1.00 94.62 330 VAL A C 1
ATOM 2589 O O . VAL A 1 330 ? -11.794 -6.934 5.157 1.00 94.62 330 VAL A O 1
ATOM 2592 N N . GLY A 1 331 ? -11.394 -7.012 7.373 1.00 93.81 331 GLY A N 1
ATOM 2593 C CA . GLY A 1 331 ? -12.758 -7.312 7.811 1.00 93.81 331 GLY A CA 1
ATOM 2594 C C . GLY A 1 331 ? -13.781 -6.265 7.377 1.00 93.81 331 GLY A C 1
ATOM 2595 O O . GLY A 1 331 ? -14.902 -6.627 7.024 1.00 93.81 331 GLY A O 1
ATOM 2596 N N . TRP A 1 332 ? -13.386 -4.994 7.270 1.00 93.38 332 TRP A N 1
ATOM 2597 C CA . TRP A 1 332 ? -14.249 -3.932 6.742 1.00 93.38 332 TRP A CA 1
ATOM 2598 C C . TRP A 1 332 ? -14.715 -4.165 5.295 1.00 93.38 332 TRP A C 1
ATOM 2600 O O . TRP A 1 332 ? -15.769 -3.663 4.899 1.00 93.38 332 TRP A O 1
ATOM 2610 N N . ASN A 1 333 ? -14.014 -4.998 4.515 1.00 90.94 333 ASN A N 1
ATOM 2611 C CA . ASN A 1 333 ? -14.470 -5.391 3.177 1.00 90.94 333 ASN A CA 1
ATOM 2612 C C . ASN A 1 333 ? -15.693 -6.324 3.200 1.00 90.94 333 ASN A C 1
ATOM 2614 O O . ASN A 1 333 ? -16.309 -6.519 2.153 1.00 90.94 333 ASN A O 1
ATOM 2618 N N . ALA A 1 334 ? -16.101 -6.860 4.360 1.00 89.12 334 ALA A N 1
ATOM 2619 C CA . ALA A 1 334 ? -17.359 -7.602 4.494 1.00 89.12 334 ALA A CA 1
ATOM 2620 C C . ALA A 1 334 ? -18.576 -6.761 4.063 1.00 89.12 334 ALA A C 1
ATOM 2622 O O . ALA A 1 334 ? -19.563 -7.312 3.581 1.00 89.12 334 ALA A O 1
ATOM 2623 N N . ARG A 1 335 ? -18.477 -5.424 4.132 1.00 83.06 335 ARG A N 1
ATOM 2624 C CA . ARG A 1 335 ? -19.493 -4.491 3.622 1.00 83.06 335 ARG A CA 1
ATOM 2625 C C . ARG A 1 335 ? -19.804 -4.695 2.134 1.00 83.06 335 ARG A C 1
ATOM 2627 O O . ARG A 1 335 ? -20.948 -4.524 1.735 1.00 83.06 335 ARG A O 1
ATOM 2634 N N . LEU A 1 336 ? -18.823 -5.121 1.331 1.00 81.12 336 LEU A N 1
ATOM 2635 C CA . LEU A 1 336 ? -19.010 -5.411 -0.098 1.00 81.12 336 LEU A CA 1
ATOM 2636 C C . LEU A 1 336 ? -19.851 -6.674 -0.352 1.00 81.12 336 LEU A C 1
ATOM 2638 O O . LEU A 1 336 ? -20.281 -6.898 -1.479 1.00 81.12 336 LEU A O 1
ATOM 2642 N N . GLN A 1 337 ? -20.059 -7.512 0.668 1.00 80.19 337 GLN A N 1
ATOM 2643 C CA . GLN A 1 337 ? -20.898 -8.713 0.589 1.00 80.19 337 GLN A CA 1
ATOM 2644 C C . GLN A 1 337 ? -22.344 -8.450 1.021 1.00 80.19 337 GLN A C 1
ATOM 2646 O O . GLN A 1 337 ? -23.196 -9.323 0.854 1.00 80.19 337 GLN A O 1
ATOM 2651 N N . LEU A 1 338 ? -22.632 -7.273 1.584 1.00 75.50 338 LEU A N 1
ATOM 2652 C CA . LEU A 1 338 ? -23.994 -6.896 1.929 1.00 75.50 338 LEU A CA 1
ATOM 2653 C C . LEU A 1 338 ? -24.756 -6.640 0.627 1.00 75.50 338 LEU A C 1
ATOM 2655 O O . LEU A 1 338 ? -24.395 -5.757 -0.151 1.00 75.50 338 LEU A O 1
ATOM 2659 N N . LEU A 1 339 ? -25.793 -7.443 0.385 1.00 54.56 339 LEU A N 1
ATOM 2660 C CA . LEU A 1 339 ? -26.753 -7.187 -0.683 1.00 54.56 339 LEU A CA 1
ATOM 2661 C C . LEU A 1 339 ? -27.370 -5.810 -0.426 1.00 54.56 339 LEU A C 1
ATOM 2663 O O . LEU A 1 339 ? -27.871 -5.557 0.671 1.00 54.56 339 LEU A O 1
ATOM 2667 N N . LYS A 1 340 ? -27.277 -4.931 -1.419 1.00 56.06 340 LYS A N 1
ATOM 2668 C CA . LYS A 1 340 ? -27.922 -3.622 -1.400 1.00 56.06 340 LYS A CA 1
ATOM 2669 C C . LYS A 1 340 ? -29.266 -3.667 -2.092 1.00 56.06 340 LYS A C 1
ATOM 2671 O O . LYS A 1 340 ? -29.328 -4.297 -3.172 1.00 56.06 340 LYS A O 1
#

InterPro domains:
  IPR017946 PLC-like phosphodiesterase, TIM beta/alpha-barrel domain superfamily [G3DSA:3.20.20.190] (104-338)
  IPR017946 PLC-like phosphodiesterase, TIM beta/alpha-barrel domain superfamily [SSF51695] (106-333)

Secondary structure (DSSP, 8-state):
-PEEEEEE-SSSPEEEEEEEEEEPPPPP-S------PPP--SS-------------S---STT-------EEEEEEEEEEEE-TTEEEEEEEEPPPTTSSEEEEEEE--SS-EEEEEE--SS-S--HHHHHHHHIIIIISGGGGGGEE-SSSPPPHHHHTTSEEEEEESPPPHHHHTHHHHT-SSEE--SPPTT-SSEE-TTSSEEEE---B-SSTTHHHHHHHHHHHHHHHHHHPPP--TTSTT--SSPPPPPPEEEEE---B-SS-GGGSHHHHHHHHHHHHHHHHHHTTTSTT-STT-----S--S-EEE-SSTTGGG--HHHHHHHHGGGGGGS--

Foldseek 3Di:
DAFDKDWALDQDKKWFWFKKKWFWDDDDDDDDDDDQAFDDFDDDDDDDADDEDDPDVDDDDDPDDDHTDGPTDTPDTDTDIGHHGDIDGDPHHGPDRSSRMDMDIDIPFQDEAEDEDEDDHDYPDALQNVQVCCVPPQCDDPNVQQEDWAQADDDSVSGGNHYQYEYCHDHHPVQCPPPVNRGTGHYQPQPDPLALWDQGPSNQEIEHDNADDPDPVVLVVLLLSLLVLQQVQQLDADQDPPDDPRPPDHDGGHHQREGELFYADPVDPCGHRVNSLVRNLVSVLCCLVPARQDQQRTPVRHHGYQGFRGHYHGPPRCPVHDNSSSCSRNVSNVSVVDDD

pLDDT: mean 78.99, std 21.83, range [23.69, 98.5]

Sequence (340 aa):
MVNLTIRNLTTTPLELRRIERFRGEPVPGEGIKKVITSRITSIFNSNNASSPANVRGVNLKPGTTGWVRAQEFYEGAIYVPLPPFETRATNIRAVDPAGTEVARVFFNPREVLIMSLKREGTGKGTDGDLSRYLSDRYCGRDDARRWFTDSRIPTLGEVRGRIVLVRRFWIDDSLKGHNDGRGFAIDGEHWPDNCDDGTVGSGLIRVQDFYEMDQSTNIEKKTELARAQLERACEQRGHYHGMPNAPEQLPGPNPLFVNFLTASNFFSAGCWPEKIAAKVNPAIIEYLCMRHGDHGKGPNQLAVGDSATGIVVTDWVGQDGDWDLIRAIVGWNARLQLLK